Protein AF-0000000079817765 (afdb_homodimer)

Nearest PDB structures (foldseek):
  3wje-assembly1_A  TM=9.265E-01  e=1.547E-15  Arabidopsis thaliana
  2a13-assembly1_A  TM=9.257E-01  e=4.384E-15  Arabidopsis thaliana
  4ymy-assembly1_A-2  TM=9.257E-01  e=8.776E-15  Arabidopsis thaliana
  3wjf-assembly1_B  TM=9.298E-01  e=1.591E-14  Arabidopsis thaliana
  2fr2-assembly1_A  TM=8.963E-01  e=5.902E-15  Mycobacterium tuberculosis H37Rv

Solvent-accessible surface area (backbone atoms only — not comparable to full-atom values): 15355 Å² total; per-residue (Å²): 125,77,34,74,70,38,58,88,52,49,87,61,56,44,37,30,38,36,45,33,42,35,41,46,99,90,52,77,66,46,53,28,33,37,41,38,35,31,39,81,37,87,51,64,38,31,43,35,42,38,41,32,21,33,56,89,77,58,46,79,70,52,53,38,37,32,24,40,25,66,46,93,81,23,42,28,39,26,35,17,30,66,76,29,41,26,32,16,17,44,24,40,63,57,86,57,30,38,41,32,38,50,72,38,62,48,46,17,81,86,29,50,80,57,41,64,68,43,43,35,39,37,40,36,52,59,90,60,34,39,37,38,41,33,28,38,10,36,74,88,42,67,75,36,76,31,36,39,35,50,26,29,62,49,82,130,125,75,35,74,71,39,57,86,52,50,88,61,55,43,36,30,39,36,46,32,40,35,39,47,98,90,51,76,66,46,51,28,33,38,40,38,36,32,39,82,36,87,51,62,37,31,41,35,42,37,40,32,21,32,58,89,77,58,47,79,70,51,55,38,38,32,24,38,27,66,46,94,81,23,41,28,38,29,35,18,29,67,74,31,40,27,32,17,17,44,24,40,63,58,86,58,29,38,41,32,39,51,72,40,62,50,45,17,81,85,28,50,81,59,41,63,69,44,43,34,40,37,38,37,52,58,92,59,33,40,37,38,39,33,28,40,11,35,73,90,42,68,74,36,76,31,37,39,36,50,26,30,63,49,81,130

Radius of gyration: 19.18 Å; Cα contacts (8 Å, |Δi|>4): 881; chains: 2; bounding box: 42×49×46 Å

InterPro domains:
  IPR012674 Calycin [G3DSA:2.40.128.20] (2-156)
  IPR012674 Calycin [SSF50814] (3-154)
  IPR014878 THAP4-like, heme-binding domain [PF08768] (6-153)
  IPR014878 THAP4-like, heme-binding domain [cd07828] (6-154)
  IPR045165 Nitrobindin family [PTHR15854] (3-154)

Foldseek 3Di:
DADPLCVQVVLQAAKKKWKKWFDDPVDDIFIKIKIKHWHGDPDQKTKIKMWIAGPPPRHTDWIKIWIWHRDDQAIWTWMDTPLFKIFTWDWHDDRQKIKTWTPDIDGDPVSCQFAWDIKIKIWGDDPFKIKIWIWTDTDPRDTDTTMIIIIGGDDD/DADPLCVQVVLQAAKKKWKKWFDDPVDDIFIKIKIKHWHGDPDQKTKIKMWIAGPPPRHTDWIKIWIWHDDDQAIWIWMDTPLFKIFTWDWHDDRQKIKTWTPDIDGDPVSCQFAWGIKIKIWGDDPFKIKIWIWTDTPPRDTDTTMIIIIGGDDD

Secondary structure (DSSP, 8-state):
---GGGGGGGGG-EEEEEEEEEEETTEEEEEEEEEEEEEE-SSS-EEEEEEEEETTT--EEEEEEEEEE--TTS-EEEEEETTTEEEEEEEEEETTEEEEEEEEEEE-GGGGGG-EEEEEEEEEEETTEEEEEEEEEETTPPSEEEEEEEEEEE--/---GGGGGGGGG-EEEEEEEEEEETTEEEEEEEEEEEEEE-SSS-EEEEEEEEETTT--EEEEEEEEEE--TTS-EEEEEETTTEEEEEEEEEETTEEEEEEEEEEE-GGGGGG-EEEEEEEEEEETTEEEEEEEEEETTPPSEEEEEEEEEEE--

Sequence (312 aa):
MTHPDIAPLEFLVGTWRGRGRGDYPTIDGFDYVEEISFSTMPKPFLAYQQRTTRADDGQPLHAETGYVRPVQDGPELVICQPTGIVEAHRGRLEEQQIIWDSHRVAMTPTAESHRVTKVRRELRVEGDELRYELHMGAVGQPLQLHLRATLHRVEAMTHPDIAPLEFLVGTWRGRGRGDYPTIDGFDYVEEISFSTMPKPFLAYQQRTTRADDGQPLHAETGYVRPVQDGPELVICQPTGIVEAHRGRLEEQQIIWDSHRVAMTPTAESHRVTKVRRELRVEGDELRYELHMGAVGQPLQLHLRATLHRVEA

Structure (mmCIF, N/CA/C/O backbone):
data_AF-0000000079817765-model_v1
#
loop_
_entity.id
_entity.type
_entity.pdbx_description
1 polymer DUF1794
#
loop_
_atom_site.group_PDB
_atom_site.id
_atom_site.type_symbol
_atom_site.label_atom_id
_atom_site.label_alt_id
_atom_site.label_comp_id
_atom_site.label_asym_id
_atom_site.label_entity_id
_atom_site.label_seq_id
_atom_site.pdbx_PDB_ins_code
_atom_site.Cartn_x
_atom_site.Cartn_y
_atom_site.Cartn_z
_atom_site.occupancy
_atom_site.B_iso_or_equiv
_atom_site.auth_seq_id
_atom_site.auth_comp_id
_atom_site.auth_asym_id
_atom_site.auth_atom_id
_atom_site.pdbx_PDB_model_num
ATOM 1 N N . MET A 1 1 ? -18.016 9.094 -11.703 1 60.78 1 MET A N 1
ATOM 2 C CA . MET A 1 1 ? -18.781 9.648 -10.586 1 60.78 1 MET A CA 1
ATOM 3 C C . MET A 1 1 ? -18.188 9.211 -9.25 1 60.78 1 MET A C 1
ATOM 5 O O . MET A 1 1 ? -17.75 8.07 -9.102 1 60.78 1 MET A O 1
ATOM 9 N N . THR A 1 2 ? -17.891 10.18 -8.367 1 79.38 2 THR A N 1
ATOM 10 C CA . THR A 1 2 ? -17.328 9.922 -7.047 1 79.38 2 THR A CA 1
ATOM 11 C C . THR A 1 2 ? -18.359 9.219 -6.156 1 79.38 2 THR A C 1
ATOM 13 O O . THR A 1 2 ? -19.531 9.594 -6.141 1 79.38 2 THR A O 1
ATOM 16 N N . HIS A 1 3 ? -17.969 8.102 -5.527 1 88.12 3 HIS A N 1
ATOM 17 C CA . HIS A 1 3 ? -18.828 7.402 -4.578 1 88.12 3 HIS A CA 1
ATOM 18 C C . HIS A 1 3 ? -19.312 8.344 -3.48 1 88.12 3 HIS A C 1
ATOM 20 O O . HIS A 1 3 ? -18.531 9.141 -2.947 1 88.12 3 HIS A O 1
ATOM 26 N N . PRO A 1 4 ? -20.531 8.289 -3.152 1 90.25 4 PRO A N 1
ATOM 27 C CA . PRO A 1 4 ? -21.109 9.234 -2.189 1 90.25 4 PRO A CA 1
ATOM 28 C C . PRO A 1 4 ? -20.406 9.188 -0.834 1 90.25 4 PRO A C 1
ATOM 30 O O . PRO A 1 4 ? -20.312 10.211 -0.148 1 90.25 4 PRO A O 1
ATOM 33 N N . ASP A 1 5 ? -19.906 8.055 -0.433 1 92.44 5 ASP A N 1
ATOM 34 C CA . ASP A 1 5 ? -19.297 7.891 0.882 1 92.44 5 ASP A CA 1
ATOM 35 C C . ASP A 1 5 ? -17.984 8.656 0.971 1 92.44 5 ASP A C 1
ATOM 37 O O . ASP A 1 5 ? -17.422 8.828 2.061 1 92.44 5 ASP A O 1
ATOM 41 N N . ILE A 1 6 ? -17.531 9.164 -0.166 1 94.5 6 ILE A N 1
ATOM 42 C CA . ILE A 1 6 ? -16.266 9.891 -0.206 1 94.5 6 ILE A CA 1
ATOM 43 C C . ILE A 1 6 ? -16.5 11.367 0.085 1 94.5 6 ILE A C 1
ATOM 45 O O . ILE A 1 6 ? -15.555 12.125 0.298 1 94.5 6 ILE A O 1
ATOM 49 N N . ALA A 1 7 ? -17.703 11.789 0.167 1 93.25 7 ALA A N 1
ATOM 50 C CA . ALA A 1 7 ? -18.078 13.195 0.268 1 93.25 7 ALA A CA 1
ATOM 51 C C . ALA A 1 7 ? -17.328 13.875 1.413 1 93.25 7 ALA A C 1
ATOM 53 O O . ALA A 1 7 ? -16.766 14.961 1.238 1 93.25 7 ALA A O 1
ATOM 54 N N . PRO A 1 8 ? -17.25 13.234 2.596 1 93.06 8 PRO A N 1
ATOM 55 C CA . PRO A 1 8 ? -16.547 13.898 3.701 1 93.06 8 PRO A CA 1
ATOM 56 C C . PRO A 1 8 ? -15.062 14.086 3.434 1 93.06 8 PRO A C 1
ATOM 58 O O . PRO A 1 8 ? -14.398 14.852 4.141 1 93.06 8 PRO A O 1
ATOM 61 N N . LEU A 1 9 ? -14.508 13.422 2.471 1 95.75 9 LEU A N 1
ATOM 62 C CA . LEU A 1 9 ? -13.07 13.438 2.203 1 95.75 9 LEU A CA 1
ATOM 63 C C . LEU A 1 9 ? -12.773 14.172 0.903 1 95.75 9 LEU A C 1
ATOM 65 O O . LEU A 1 9 ? -11.625 14.203 0.451 1 95.75 9 LEU A O 1
ATOM 69 N N . GLU A 1 10 ? -13.781 14.727 0.345 1 94.06 10 GLU A N 1
ATOM 70 C CA . GLU A 1 10 ? -13.648 15.352 -0.965 1 94.06 10 GLU A CA 1
ATOM 71 C C . GLU A 1 10 ? -12.609 16.469 -0.942 1 94.06 10 GLU A C 1
ATOM 73 O O . GLU A 1 10 ? -11.922 16.703 -1.94 1 94.06 10 GLU A O 1
ATOM 78 N N . PHE A 1 11 ? -12.43 17.109 0.144 1 95.06 11 PHE A N 1
ATOM 79 C CA . PHE A 1 11 ? -11.5 18.234 0.276 1 95.06 11 PHE A CA 1
ATOM 80 C C . PHE A 1 11 ? -10.062 17.766 0.059 1 95.06 11 PHE A C 1
ATOM 82 O O . PHE A 1 11 ? -9.18 18.578 -0.222 1 95.06 11 PHE A O 1
ATOM 89 N N . LEU A 1 12 ? -9.781 16.453 0.147 1 96.38 12 LEU A N 1
ATOM 90 C CA . LEU A 1 12 ? -8.445 15.875 -0.026 1 96.38 12 LEU A CA 1
ATOM 91 C C . LEU A 1 12 ? -8.141 15.648 -1.502 1 96.38 12 LEU A C 1
ATOM 93 O O . LEU A 1 12 ? -6.977 15.602 -1.898 1 96.38 12 LEU A O 1
ATOM 97 N N . VAL A 1 13 ? -9.156 15.422 -2.27 1 96.88 13 VAL A N 1
ATOM 98 C CA . VAL A 1 13 ? -9.023 14.883 -3.617 1 96.88 13 VAL A CA 1
ATOM 99 C C . VAL A 1 13 ? -8.242 15.859 -4.492 1 96.88 13 VAL A C 1
ATOM 101 O O . VAL A 1 13 ? -8.547 17.062 -4.52 1 96.88 13 VAL A O 1
ATOM 104 N N . GLY A 1 14 ? -7.25 15.352 -5.188 1 97.31 14 GLY A N 1
ATOM 105 C CA . GLY A 1 14 ? -6.406 16.156 -6.066 1 97.31 14 GLY A CA 1
ATOM 106 C C . GLY A 1 14 ? -4.926 15.875 -5.879 1 97.31 14 GLY A C 1
ATOM 107 O O . GLY A 1 14 ? -4.547 14.93 -5.188 1 97.31 14 GLY A O 1
ATOM 108 N N . THR A 1 15 ? -4.148 16.562 -6.578 1 98.69 15 THR A N 1
ATOM 109 C CA . THR A 1 15 ? -2.697 16.484 -6.477 1 98.69 15 THR A CA 1
ATOM 110 C C . THR A 1 15 ? -2.133 17.734 -5.797 1 98.69 15 THR A C 1
ATOM 112 O O . THR A 1 15 ? -2.566 18.844 -6.082 1 98.69 15 THR A O 1
ATOM 115 N N . TRP A 1 16 ? -1.259 17.516 -4.887 1 98.81 16 TRP A N 1
ATOM 116 C CA . TRP A 1 16 ? -0.63 18.562 -4.086 1 98.81 16 TRP A CA 1
ATOM 117 C C . TRP A 1 16 ? 0.888 18.516 -4.223 1 98.81 16 TRP A C 1
ATOM 119 O O . TRP A 1 16 ? 1.484 17.438 -4.223 1 98.81 16 TRP A O 1
ATOM 129 N N . ARG A 1 17 ? 1.467 19.672 -4.359 1 98.81 17 ARG A N 1
ATOM 130 C CA . ARG A 1 17 ? 2.918 19.75 -4.484 1 98.81 17 ARG A CA 1
ATOM 131 C C . ARG A 1 17 ? 3.48 20.859 -3.607 1 98.81 17 ARG A C 1
ATOM 133 O O . ARG A 1 17 ? 2.848 21.906 -3.441 1 98.81 17 ARG A O 1
ATOM 140 N N . GLY A 1 18 ? 4.598 20.641 -3.102 1 98.81 18 GLY A N 1
ATOM 141 C CA . GLY A 1 18 ? 5.25 21.672 -2.312 1 98.81 18 GLY A CA 1
ATOM 142 C C . GLY A 1 18 ? 6.539 21.203 -1.664 1 98.81 18 GLY A C 1
ATOM 143 O O . GLY A 1 18 ? 7.184 20.266 -2.154 1 98.81 18 GLY A O 1
ATOM 144 N N . ARG A 1 19 ? 6.938 21.922 -0.648 1 98.75 19 ARG A N 1
ATOM 145 C CA . ARG A 1 19 ? 8.219 21.656 0.005 1 98.75 19 ARG A CA 1
ATOM 146 C C . ARG A 1 19 ? 8.016 21.266 1.465 1 98.75 19 ARG A C 1
ATOM 148 O O . ARG A 1 19 ? 7.008 21.625 2.076 1 98.75 19 ARG A O 1
ATOM 155 N N . GLY A 1 20 ? 8.953 20.516 1.93 1 98.81 20 GLY A N 1
ATOM 156 C CA . GLY A 1 20 ? 8.961 20.109 3.33 1 98.81 20 GLY A CA 1
ATOM 157 C C . GLY A 1 20 ? 10.359 19.984 3.904 1 98.81 20 GLY A C 1
ATOM 158 O O . GLY A 1 20 ? 11.344 20.25 3.215 1 98.81 20 GLY A O 1
ATOM 159 N N . ARG A 1 21 ? 10.344 19.734 5.137 1 98.5 21 ARG A N 1
ATOM 160 C CA . ARG A 1 21 ? 11.578 19.562 5.887 1 98.5 21 ARG A CA 1
ATOM 161 C C . ARG A 1 21 ? 11.484 18.344 6.812 1 98.5 21 ARG A C 1
ATOM 163 O O . ARG A 1 21 ? 10.445 18.109 7.426 1 98.5 21 ARG A O 1
ATOM 170 N N . GLY A 1 22 ? 12.578 17.656 6.859 1 97.75 22 GLY A N 1
ATOM 171 C CA . GLY A 1 22 ? 12.68 16.516 7.758 1 97.75 22 GLY A CA 1
ATOM 172 C C . GLY A 1 22 ? 13.852 16.609 8.719 1 97.75 22 GLY A C 1
ATOM 173 O O . GLY A 1 22 ? 14.875 17.203 8.398 1 97.75 22 GLY A O 1
ATOM 174 N N . ASP A 1 23 ? 13.586 16.047 9.867 1 95.88 23 ASP A N 1
ATOM 175 C CA . ASP A 1 23 ? 14.609 15.969 10.906 1 95.88 23 ASP A CA 1
ATOM 176 C C . ASP A 1 23 ? 14.312 14.828 11.875 1 95.88 23 ASP A C 1
ATOM 178 O O . ASP A 1 23 ? 13.164 14.398 12.016 1 95.88 23 ASP A O 1
ATOM 182 N N . TYR A 1 24 ? 15.32 14.297 12.438 1 93.56 24 TYR A N 1
ATOM 183 C CA . TYR A 1 24 ? 15.242 13.25 13.445 1 93.56 24 TYR A CA 1
ATOM 184 C C . TYR A 1 24 ? 16.547 13.156 14.227 1 93.56 24 TYR A C 1
ATOM 186 O O . TYR A 1 24 ? 17.625 13.445 13.688 1 93.56 24 TYR A O 1
ATOM 194 N N . PRO A 1 25 ? 16.547 12.836 15.477 1 93 25 PRO A N 1
ATOM 195 C CA . PRO A 1 25 ? 17.75 12.859 16.297 1 93 25 PRO A CA 1
ATOM 196 C C . PRO A 1 25 ? 18.906 12.07 15.664 1 93 25 PRO A C 1
ATOM 198 O O . PRO A 1 25 ? 20.078 12.43 15.844 1 93 25 PRO A O 1
ATOM 201 N N . THR A 1 26 ? 18.641 11.062 14.875 1 89.75 26 THR A N 1
ATOM 202 C CA . THR A 1 26 ? 19.656 10.133 14.406 1 89.75 26 THR A CA 1
ATOM 203 C C . THR A 1 26 ? 20.062 10.461 12.977 1 89.75 26 THR A C 1
ATOM 205 O O . THR A 1 26 ? 20.828 9.711 12.352 1 89.75 26 THR A O 1
ATOM 208 N N . ILE A 1 27 ? 19.562 11.508 12.375 1 90.19 27 ILE A N 1
ATOM 209 C CA . ILE A 1 27 ? 19.922 11.883 11.016 1 90.19 27 ILE A CA 1
ATOM 210 C C . ILE A 1 27 ? 20.109 13.398 10.93 1 90.19 27 ILE A C 1
ATOM 212 O O . ILE A 1 27 ? 19.641 14.133 11.797 1 90.19 27 ILE A O 1
ATOM 216 N N . ASP A 1 28 ? 20.703 13.844 9.805 1 93.19 28 ASP A N 1
ATOM 217 C CA . ASP A 1 28 ? 20.781 15.273 9.523 1 93.19 28 ASP A CA 1
ATOM 218 C C . ASP A 1 28 ? 19.469 15.797 8.945 1 93.19 28 ASP A C 1
ATOM 220 O O . ASP A 1 28 ? 18.812 15.102 8.164 1 93.19 28 ASP A O 1
ATOM 224 N N . GLY A 1 29 ? 19.156 17 9.328 1 95.94 29 GLY A N 1
ATOM 225 C CA . GLY A 1 29 ? 18 17.625 8.695 1 95.94 29 GLY A CA 1
ATOM 226 C C . GLY A 1 29 ? 18.125 17.719 7.188 1 95.94 29 GLY A C 1
ATOM 227 O O . GLY A 1 29 ? 19.25 17.781 6.656 1 95.94 29 GLY A O 1
ATOM 228 N N . PHE A 1 30 ? 17.031 17.766 6.523 1 97.56 30 PHE A N 1
ATOM 229 C CA . PHE A 1 30 ? 17.047 17.844 5.066 1 97.56 30 PHE A CA 1
ATOM 230 C C . PHE A 1 30 ? 15.789 18.5 4.535 1 97.56 30 PHE A C 1
ATOM 232 O O . PHE A 1 30 ? 14.734 18.469 5.184 1 97.56 30 PHE A O 1
ATOM 239 N N . ASP A 1 31 ? 15.914 19.062 3.393 1 98.56 31 ASP A N 1
ATOM 240 C CA . ASP A 1 31 ? 14.781 19.641 2.68 1 98.56 31 ASP A CA 1
ATOM 241 C C . ASP A 1 31 ? 14.352 18.75 1.514 1 98.56 31 ASP A C 1
ATOM 243 O O . ASP A 1 31 ? 15.195 18.109 0.878 1 98.56 31 ASP A O 1
ATOM 247 N N . TYR A 1 32 ? 13.086 18.766 1.306 1 98.81 32 TYR A N 1
ATOM 248 C CA . TYR A 1 32 ? 12.617 17.938 0.205 1 98.81 32 TYR A CA 1
ATOM 249 C C . TYR A 1 32 ? 11.445 18.594 -0.512 1 98.81 32 TYR A C 1
ATOM 251 O O . TYR A 1 32 ? 10.836 19.531 0.012 1 98.81 32 TYR A O 1
ATOM 259 N N . VAL A 1 33 ? 11.227 18.156 -1.74 1 98.81 33 VAL A N 1
ATOM 260 C CA . VAL A 1 33 ? 10.039 18.453 -2.535 1 98.81 33 VAL A CA 1
ATOM 261 C C . VAL A 1 33 ? 9.125 17.234 -2.57 1 98.81 33 VAL A C 1
ATOM 263 O O . VAL A 1 33 ? 9.594 16.094 -2.658 1 98.81 33 VAL A O 1
ATOM 266 N N . GLU A 1 34 ? 7.887 17.578 -2.516 1 98.81 34 GLU A N 1
ATOM 267 C CA . GLU A 1 34 ? 6.945 16.469 -2.369 1 98.81 34 GLU A CA 1
ATOM 268 C C . GLU A 1 34 ? 5.746 16.641 -3.297 1 98.81 34 GLU A C 1
ATOM 270 O O . GLU A 1 34 ? 5.297 17.766 -3.539 1 98.81 34 GLU A O 1
ATOM 275 N N . GLU A 1 35 ? 5.281 15.523 -3.82 1 98.69 35 GLU A N 1
ATOM 276 C CA . GLU A 1 35 ? 3.977 15.414 -4.469 1 98.69 35 GLU A CA 1
ATOM 277 C C . GLU A 1 35 ? 3.127 14.32 -3.83 1 98.69 35 GLU A C 1
ATOM 279 O O . GLU A 1 35 ? 3.615 13.219 -3.574 1 98.69 35 GLU A O 1
ATOM 284 N N . ILE A 1 36 ? 1.919 14.609 -3.475 1 98.62 36 ILE A N 1
ATOM 285 C CA . ILE A 1 36 ? 0.958 13.609 -3.029 1 98.62 36 ILE A CA 1
ATOM 286 C C . ILE A 1 36 ? -0.313 13.703 -3.871 1 98.62 36 ILE A C 1
ATOM 288 O O . ILE A 1 36 ? -0.678 14.789 -4.336 1 98.62 36 ILE A O 1
ATOM 292 N N . SER A 1 37 ? -0.95 12.633 -4.062 1 98.56 37 SER A N 1
ATOM 293 C CA . SER A 1 37 ? -2.219 12.609 -4.785 1 98.56 37 SER A CA 1
ATOM 294 C C . SER A 1 37 ? -3.24 11.719 -4.074 1 98.56 37 SER A C 1
ATOM 296 O O . SER A 1 37 ? -2.896 10.648 -3.568 1 98.56 37 SER A O 1
ATOM 298 N N . PHE A 1 38 ? -4.41 12.211 -3.941 1 98.19 38 PHE A N 1
ATOM 299 C CA . PHE A 1 38 ? -5.613 11.469 -3.576 1 98.19 38 PHE A CA 1
ATOM 300 C C . PHE A 1 38 ? -6.566 11.367 -4.762 1 98.19 38 PHE A C 1
ATOM 302 O O . PHE A 1 38 ? -7.027 12.383 -5.285 1 98.19 38 PHE A O 1
ATOM 309 N N . SER A 1 39 ? -6.879 10.156 -5.129 1 97.44 39 SER A N 1
ATOM 310 C CA . SER A 1 39 ? -7.723 9.977 -6.305 1 97.44 39 SER A CA 1
ATOM 311 C C . SER A 1 39 ? -8.953 9.133 -5.98 1 97.44 39 SER A C 1
ATOM 313 O O . SER A 1 39 ? -8.867 8.172 -5.211 1 97.44 39 SER A O 1
ATOM 315 N N . THR A 1 40 ? -10.039 9.461 -6.633 1 96.44 40 THR A N 1
ATOM 316 C CA . THR A 1 40 ? -11.281 8.719 -6.441 1 96.44 40 THR A CA 1
ATOM 317 C C . THR A 1 40 ? -11.242 7.395 -7.195 1 96.44 40 THR A C 1
ATOM 319 O O . THR A 1 40 ? -10.523 7.262 -8.188 1 96.44 40 THR A O 1
ATOM 322 N N . MET A 1 41 ? -11.969 6.48 -6.648 1 93.88 41 MET A N 1
ATOM 323 C CA . MET A 1 41 ? -12.141 5.148 -7.215 1 93.88 41 MET A CA 1
ATOM 324 C C . MET A 1 41 ? -13.617 4.789 -7.32 1 93.88 41 MET A C 1
ATOM 326 O O . MET A 1 41 ? -14.469 5.453 -6.727 1 93.88 41 MET A O 1
ATOM 330 N N . PRO A 1 42 ? -13.922 3.797 -8.133 1 91.31 42 PRO A N 1
ATOM 331 C CA . PRO A 1 42 ? -15.328 3.389 -8.234 1 91.31 42 PRO A CA 1
ATOM 332 C C . PRO A 1 42 ? -15.891 2.902 -6.898 1 91.31 42 PRO A C 1
ATOM 334 O O . PRO A 1 42 ? -17.109 2.932 -6.691 1 91.31 42 PRO A O 1
ATOM 337 N N . LYS A 1 43 ? -15.141 2.447 -6.062 1 95 43 LYS A N 1
ATOM 338 C CA . LYS A 1 43 ? -15.531 1.996 -4.727 1 95 43 LYS A CA 1
ATOM 339 C C . LYS A 1 43 ? -15.242 3.068 -3.68 1 95 43 LYS A C 1
ATOM 341 O O . LYS A 1 43 ? -14.523 4.031 -3.951 1 95 43 LYS A O 1
ATOM 346 N N . PRO A 1 44 ? -15.836 2.92 -2.529 1 95.56 44 PRO A N 1
ATOM 347 C CA . PRO A 1 44 ? -15.805 4.023 -1.565 1 95.56 44 PRO A CA 1
ATOM 348 C C . PRO A 1 44 ? -14.477 4.113 -0.812 1 95.56 44 PRO A C 1
ATOM 350 O O . PRO A 1 44 ? -14.453 3.973 0.413 1 95.56 44 PRO A O 1
ATOM 353 N N . PHE A 1 45 ? -13.43 4.434 -1.503 1 97.81 45 PHE A N 1
ATOM 354 C CA . PHE A 1 45 ? -12.133 4.742 -0.927 1 97.81 45 PHE A CA 1
ATOM 355 C C . PHE A 1 45 ? -11.336 5.664 -1.845 1 97.81 45 PHE A C 1
ATOM 357 O O . PHE A 1 45 ? -11.672 5.82 -3.02 1 97.81 45 PHE A O 1
ATOM 364 N N . LEU A 1 46 ? -10.367 6.32 -1.286 1 98.19 46 LEU A N 1
ATOM 365 C CA . LEU A 1 46 ? -9.414 7.094 -2.072 1 98.19 46 LEU A CA 1
ATOM 366 C C . LEU A 1 46 ? -8.102 6.332 -2.236 1 98.19 46 LEU A C 1
ATOM 368 O O . LEU A 1 46 ? -7.621 5.711 -1.289 1 98.19 46 LEU A O 1
ATOM 372 N N . ALA A 1 47 ? -7.574 6.363 -3.404 1 98.5 47 ALA A N 1
ATOM 373 C CA . ALA A 1 47 ? -6.191 5.934 -3.605 1 98.5 47 ALA A CA 1
ATOM 374 C C . ALA A 1 47 ? -5.215 7.043 -3.227 1 98.5 47 ALA A C 1
ATOM 376 O O . ALA A 1 47 ? -5.473 8.219 -3.482 1 98.5 47 ALA A O 1
ATOM 377 N N . TYR A 1 48 ? -4.176 6.715 -2.605 1 98.81 48 TYR A N 1
ATOM 378 C CA . TYR A 1 48 ? -3.166 7.641 -2.109 1 98.81 48 TYR A CA 1
ATOM 379 C C . TYR A 1 48 ? -1.793 7.305 -2.684 1 98.81 48 TYR A C 1
ATOM 381 O O . TYR A 1 48 ? -1.387 6.141 -2.701 1 98.81 48 TYR A O 1
ATOM 389 N N . GLN A 1 49 ? -1.059 8.266 -3.193 1 98.75 49 GLN A N 1
ATOM 390 C CA . GLN A 1 49 ? 0.321 8.148 -3.652 1 98.75 49 GLN A CA 1
ATOM 391 C C . GLN A 1 49 ? 1.164 9.328 -3.17 1 98.75 49 GLN A C 1
ATOM 393 O O . GLN A 1 49 ? 0.695 10.469 -3.15 1 98.75 49 GLN A O 1
ATOM 398 N N . GLN A 1 50 ? 2.361 9.062 -2.801 1 98.69 50 GLN A N 1
ATOM 399 C CA . GLN A 1 50 ? 3.279 10.086 -2.312 1 98.69 50 GLN A CA 1
ATOM 400 C C . GLN A 1 50 ? 4.703 9.828 -2.803 1 98.69 50 GLN A C 1
ATOM 402 O O . GLN A 1 50 ? 5.16 8.68 -2.82 1 98.69 50 GLN A O 1
ATOM 407 N N . ARG A 1 51 ? 5.391 10.875 -3.203 1 98.44 51 ARG A N 1
ATOM 408 C CA . ARG A 1 51 ? 6.812 10.805 -3.529 1 98.44 51 ARG A CA 1
ATOM 409 C C . ARG A 1 51 ? 7.539 12.07 -3.09 1 98.44 51 ARG A C 1
ATOM 411 O O . ARG A 1 51 ? 6.969 13.164 -3.127 1 98.44 51 ARG A O 1
ATOM 418 N N . THR A 1 52 ? 8.773 11.898 -2.74 1 98.56 52 THR A N 1
ATOM 419 C CA . THR A 1 52 ? 9.617 13.031 -2.41 1 98.56 52 THR A CA 1
ATOM 420 C C . THR A 1 52 ? 10.953 12.953 -3.15 1 98.56 52 THR A C 1
ATOM 422 O O . THR A 1 52 ? 11.414 11.859 -3.492 1 98.56 52 THR A O 1
ATOM 425 N N . THR A 1 53 ? 11.492 14.031 -3.426 1 98.38 53 THR A N 1
ATOM 426 C CA . THR A 1 53 ? 12.852 14.195 -3.914 1 98.38 53 THR A CA 1
ATOM 427 C C . THR A 1 53 ? 13.617 15.203 -3.055 1 98.38 53 THR A C 1
ATOM 429 O O . THR A 1 53 ? 13.008 16.047 -2.398 1 98.38 53 THR A O 1
ATOM 432 N N . ARG A 1 54 ? 14.867 14.992 -3.059 1 97.94 54 ARG A N 1
ATOM 433 C CA . ARG A 1 54 ? 15.695 15.953 -2.34 1 97.94 54 ARG A CA 1
ATOM 434 C C . ARG A 1 54 ? 15.602 17.344 -2.969 1 97.94 54 ARG A C 1
ATOM 436 O O . ARG A 1 54 ? 15.625 17.469 -4.195 1 97.94 54 ARG A O 1
ATOM 443 N N . ALA A 1 55 ? 15.586 18.344 -2.166 1 97.88 55 ALA A N 1
ATOM 444 C CA . ALA A 1 55 ? 15.328 19.703 -2.658 1 97.88 55 ALA A CA 1
ATOM 445 C C . ALA A 1 55 ? 16.516 20.219 -3.463 1 97.88 55 ALA A C 1
ATOM 447 O O . ALA A 1 55 ? 16.328 20.969 -4.426 1 97.88 55 ALA A O 1
ATOM 448 N N . ASP A 1 56 ? 17.703 19.844 -3.119 1 96.12 56 ASP A N 1
ATOM 449 C CA . ASP A 1 56 ? 18.891 20.484 -3.684 1 96.12 56 ASP A CA 1
ATOM 450 C C . ASP A 1 56 ? 19.25 19.875 -5.039 1 96.12 56 ASP A C 1
ATOM 452 O O . ASP A 1 56 ? 19.625 20.594 -5.969 1 96.12 56 ASP A O 1
ATOM 456 N N . ASP A 1 57 ? 19.016 18.516 -5.195 1 96.62 57 ASP A N 1
ATOM 457 C CA . ASP A 1 57 ? 19.531 17.906 -6.426 1 96.62 57 ASP A CA 1
ATOM 458 C C . ASP A 1 57 ? 18.453 17.062 -7.102 1 96.62 57 ASP A C 1
ATOM 460 O O . ASP A 1 57 ? 18.719 16.438 -8.141 1 96.62 57 ASP A O 1
ATOM 464 N N . GLY A 1 58 ? 17.359 16.938 -6.512 1 96.56 58 GLY A N 1
ATOM 465 C CA . GLY A 1 58 ? 16.25 16.266 -7.156 1 96.56 58 GLY A CA 1
ATOM 466 C C . GLY A 1 58 ? 16.297 14.758 -7.043 1 96.56 58 GLY A C 1
ATOM 467 O O . GLY A 1 58 ? 15.484 14.055 -7.629 1 96.56 58 GLY A O 1
ATOM 468 N N . GLN A 1 59 ? 17.25 14.242 -6.281 1 95.88 59 GLN A N 1
ATOM 469 C CA . GLN A 1 59 ? 17.359 12.789 -6.117 1 95.88 59 GLN A CA 1
ATOM 470 C C . GLN A 1 59 ? 16.156 12.227 -5.383 1 95.88 59 GLN A C 1
ATOM 472 O O . GLN A 1 59 ? 15.672 12.828 -4.422 1 95.88 59 GLN A O 1
ATOM 477 N N . PRO A 1 60 ? 15.68 11.125 -5.902 1 96.44 60 PRO A N 1
ATOM 478 C CA . PRO A 1 60 ? 14.547 10.508 -5.195 1 96.44 60 PRO A CA 1
ATOM 479 C C . PRO A 1 60 ? 14.867 10.18 -3.74 1 96.44 60 PRO A C 1
ATOM 481 O O . PRO A 1 60 ? 15.961 9.68 -3.441 1 96.44 60 PRO A O 1
ATOM 484 N N . LEU A 1 61 ? 13.906 10.453 -2.848 1 96.81 61 LEU A N 1
ATOM 485 C CA . LEU A 1 61 ? 14.078 10.18 -1.426 1 96.81 61 LEU A CA 1
ATOM 486 C C . LEU A 1 61 ? 13.133 9.078 -0.964 1 96.81 61 LEU A C 1
ATOM 488 O O . LEU A 1 61 ? 13.57 7.957 -0.673 1 96.81 61 LEU A O 1
ATOM 492 N N . HIS A 1 62 ? 11.898 9.328 -0.848 1 97.44 62 HIS A N 1
ATOM 493 C CA . HIS A 1 62 ? 10.891 8.445 -0.277 1 97.44 62 HIS A CA 1
ATOM 494 C C . HIS A 1 62 ? 9.695 8.289 -1.215 1 97.44 62 HIS A C 1
ATOM 496 O O . HIS A 1 62 ? 9.422 9.18 -2.025 1 97.44 62 HIS A O 1
ATOM 502 N N . ALA A 1 63 ? 9.039 7.23 -1.2 1 98.31 63 ALA A N 1
ATOM 503 C CA . ALA A 1 63 ? 7.746 6.984 -1.833 1 98.31 63 ALA A CA 1
ATOM 504 C C . ALA A 1 63 ? 6.863 6.102 -0.953 1 98.31 63 ALA A C 1
ATOM 506 O O . ALA A 1 63 ? 7.367 5.277 -0.186 1 98.31 63 ALA A O 1
ATOM 507 N N . GLU A 1 64 ? 5.586 6.25 -1.079 1 98.75 64 GLU A N 1
ATOM 508 C 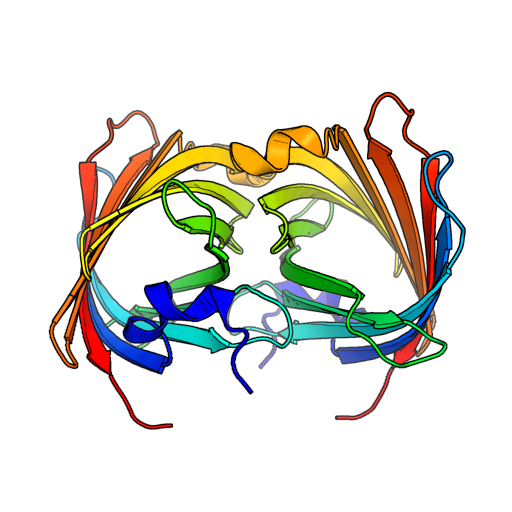CA . GLU A 1 64 ? 4.625 5.352 -0.442 1 98.75 64 GLU A CA 1
ATOM 509 C C . GLU A 1 64 ? 3.277 5.391 -1.158 1 98.75 64 GLU A C 1
ATOM 511 O O . GLU A 1 64 ? 3.016 6.293 -1.955 1 98.75 64 GLU A O 1
ATOM 516 N N . THR A 1 65 ? 2.482 4.383 -0.958 1 98.88 65 THR A N 1
ATOM 517 C CA . THR A 1 65 ? 1.158 4.293 -1.562 1 98.88 65 THR A CA 1
ATOM 518 C C . THR A 1 65 ? 0.167 3.648 -0.596 1 98.88 65 THR A C 1
ATOM 520 O O . THR A 1 65 ? 0.568 3 0.373 1 98.88 65 THR A O 1
ATOM 523 N N . GLY A 1 66 ? -1.073 3.867 -0.836 1 98.88 66 GLY A N 1
ATOM 524 C CA . GLY A 1 66 ? -2.088 3.26 0.009 1 98.88 66 GLY A CA 1
ATOM 525 C C . GLY A 1 66 ? -3.494 3.73 -0.314 1 98.88 66 GLY A C 1
ATOM 526 O O . GLY A 1 66 ? -3.803 4.035 -1.468 1 98.88 66 GLY A O 1
ATOM 527 N N . TYR A 1 67 ? -4.359 3.648 0.716 1 98.94 67 TYR A N 1
ATOM 528 C CA . TYR A 1 67 ? -5.77 3.992 0.561 1 98.94 67 TYR A CA 1
ATOM 529 C C . TYR A 1 67 ? -6.297 4.707 1.799 1 98.94 67 TYR A C 1
ATOM 531 O O . TYR A 1 67 ? -5.891 4.398 2.922 1 98.94 67 TYR A O 1
ATOM 539 N N . VAL A 1 68 ? -7.191 5.625 1.57 1 98.75 68 VAL A N 1
ATOM 540 C CA . VAL A 1 68 ? -8.008 6.207 2.627 1 98.75 68 VAL A CA 1
ATOM 541 C C . VAL A 1 68 ? -9.422 5.625 2.564 1 98.75 68 VAL A C 1
ATOM 543 O O . VAL A 1 68 ? -10.086 5.703 1.527 1 98.75 68 VAL A O 1
ATOM 546 N N . ARG A 1 69 ? -9.867 5.055 3.619 1 97.69 69 ARG A N 1
ATOM 547 C CA . ARG A 1 69 ? -11.195 4.449 3.631 1 97.69 69 ARG A CA 1
ATOM 548 C C . ARG A 1 69 ? -12.102 5.133 4.648 1 97.69 69 ARG A C 1
ATOM 550 O O . ARG A 1 69 ? -11.781 5.184 5.836 1 97.69 69 ARG A O 1
ATOM 557 N N . PRO A 1 70 ? -13.211 5.695 4.105 1 96.19 70 PRO A N 1
ATOM 558 C CA . PRO A 1 70 ? -14.156 6.359 5.004 1 96.19 70 PRO A CA 1
ATOM 559 C C . PRO A 1 70 ? -14.891 5.383 5.914 1 96.19 70 PRO A C 1
ATOM 561 O O . PRO A 1 70 ? -15.477 4.406 5.434 1 96.19 70 PRO A O 1
ATOM 564 N N . VAL A 1 71 ? -14.758 5.598 7.254 1 94.19 71 VAL A N 1
ATOM 565 C CA . VAL A 1 71 ? -15.539 4.824 8.219 1 94.19 71 VAL A CA 1
ATOM 566 C C . VAL A 1 71 ? -16.25 5.766 9.188 1 94.19 71 VAL A C 1
ATOM 568 O O . VAL A 1 71 ? -16 6.977 9.172 1 94.19 71 VAL A O 1
ATOM 571 N N . GLN A 1 72 ? -17.203 5.328 9.859 1 84.38 72 GLN A N 1
ATOM 572 C CA . GLN A 1 72 ? -18.109 6.141 10.68 1 84.38 72 GLN A CA 1
ATOM 573 C C . GLN A 1 72 ? -17.312 7 11.664 1 84.38 72 GLN A C 1
ATOM 575 O O . GLN A 1 72 ? -17.578 8.195 11.805 1 84.38 72 GLN A O 1
ATOM 580 N N . ASP A 1 73 ? -16.375 6.629 12.43 1 80.56 73 ASP A N 1
ATOM 581 C CA . ASP A 1 73 ? -15.695 7.344 13.5 1 80.56 73 ASP A CA 1
ATOM 582 C C . ASP A 1 73 ? -14.492 8.117 12.969 1 80.56 73 ASP A C 1
ATOM 584 O O . A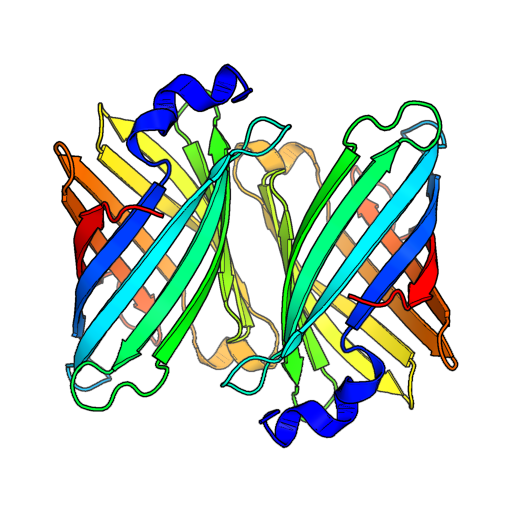SP A 1 73 ? -13.758 8.734 13.742 1 80.56 73 ASP A O 1
ATOM 588 N N . GLY A 1 74 ? -14.281 8.25 11.664 1 91.31 74 GLY A N 1
ATOM 589 C CA . GLY A 1 74 ? -13.133 8.875 11.031 1 91.31 74 GLY A CA 1
ATOM 590 C C . GLY A 1 74 ? -12.453 7.98 10.008 1 91.31 74 GLY A C 1
ATOM 591 O O . GLY A 1 74 ? -12.492 6.754 10.125 1 91.31 74 GLY A O 1
ATOM 592 N N . PRO A 1 75 ? -11.859 8.672 9.016 1 97.81 75 PRO A N 1
ATOM 593 C CA . PRO A 1 75 ? -11.297 7.848 7.945 1 97.81 75 PRO A CA 1
ATOM 594 C C . PRO A 1 75 ? -10.062 7.066 8.391 1 97.81 75 PRO A C 1
ATOM 596 O O . PRO A 1 75 ? -9.234 7.582 9.148 1 97.81 75 PRO A O 1
ATOM 599 N N . GLU A 1 76 ? -9.938 5.809 8.039 1 98.75 76 GLU A N 1
ATOM 600 C CA . GLU A 1 76 ? -8.742 4.996 8.266 1 98.75 76 GLU A CA 1
ATOM 601 C C . GLU A 1 76 ? -7.793 5.07 7.078 1 98.75 76 GLU A C 1
ATOM 603 O O . GLU A 1 76 ? -8.188 5.469 5.98 1 98.75 76 GLU A O 1
ATOM 608 N N . LEU A 1 77 ? -6.586 4.812 7.336 1 98.88 77 LEU A N 1
ATOM 609 C CA . LEU A 1 77 ? -5.52 4.914 6.348 1 98.88 77 LEU A CA 1
ATOM 610 C C . LEU A 1 77 ? -4.633 3.674 6.375 1 98.88 77 LEU A C 1
ATOM 612 O O . LEU A 1 77 ? -4.238 3.211 7.445 1 98.88 77 LEU A O 1
ATOM 616 N N . VAL A 1 78 ? -4.395 3.057 5.238 1 98.94 78 VAL A N 1
ATOM 617 C CA . VAL A 1 78 ? -3.393 2.004 5.102 1 98.94 78 VAL A CA 1
ATOM 618 C C . VAL A 1 78 ? -2.289 2.455 4.148 1 98.94 78 VAL A C 1
ATOM 620 O O . VAL A 1 78 ? -2.568 3.051 3.105 1 98.94 78 VAL A O 1
ATOM 623 N N . ILE A 1 79 ? -1.058 2.184 4.535 1 98.88 79 ILE A N 1
ATOM 624 C CA . ILE A 1 79 ? 0.105 2.629 3.775 1 98.88 79 ILE A CA 1
ATOM 625 C C . ILE A 1 79 ? 1.077 1.466 3.592 1 98.88 79 ILE A C 1
ATOM 627 O O . ILE A 1 79 ? 1.289 0.674 4.512 1 98.88 79 ILE A O 1
ATOM 631 N N . CYS A 1 80 ? 1.743 1.465 2.395 1 98.62 80 CYS A N 1
ATOM 632 C CA . CYS A 1 80 ? 2.91 0.628 2.137 1 98.62 80 CYS A CA 1
ATOM 633 C C . CYS A 1 80 ? 4.098 1.473 1.694 1 98.62 80 CYS A C 1
ATOM 635 O O . CYS A 1 80 ? 3.945 2.395 0.892 1 98.62 80 CYS A O 1
ATOM 637 N N . GLN A 1 81 ? 5.211 1.12 2.191 1 98.75 81 GLN A N 1
ATOM 638 C CA . GLN A 1 81 ? 6.465 1.751 1.8 1 98.75 81 GLN A CA 1
ATOM 639 C C . GLN A 1 81 ? 7.422 0.735 1.181 1 98.75 81 GLN A C 1
ATOM 641 O O . GLN A 1 81 ? 7.539 -0.391 1.668 1 98.75 81 GLN A O 1
ATOM 646 N N . PRO A 1 82 ? 8.133 1.142 0.118 1 98.25 82 PRO A N 1
ATOM 647 C CA . PRO A 1 82 ? 9.039 0.194 -0.532 1 98.25 82 PRO A CA 1
ATOM 648 C C . PRO A 1 82 ? 10.211 -0.216 0.365 1 98.25 82 PRO A C 1
ATOM 650 O O . PRO A 1 82 ? 10.922 -1.173 0.056 1 98.25 82 PRO A O 1
ATOM 653 N N . THR A 1 83 ? 10.391 0.435 1.481 1 97.62 83 THR A N 1
ATOM 654 C CA . THR A 1 83 ? 11.438 0.07 2.434 1 97.62 83 THR A CA 1
ATOM 655 C C . THR A 1 83 ? 11.047 -1.18 3.215 1 97.62 83 THR A C 1
ATOM 657 O O . THR A 1 83 ? 11.836 -1.709 3.994 1 97.62 83 THR A O 1
ATOM 660 N N . GLY A 1 84 ? 9.852 -1.65 3.055 1 98.56 84 GLY A N 1
ATOM 661 C CA . GLY A 1 84 ? 9.406 -2.873 3.707 1 98.56 84 GLY A CA 1
ATOM 662 C C . GLY A 1 84 ? 8.484 -2.623 4.883 1 98.56 84 GLY A C 1
ATOM 663 O O . GLY A 1 84 ? 8.281 -3.506 5.719 1 98.56 84 GLY A O 1
ATOM 664 N N . ILE A 1 85 ? 7.902 -1.437 5.004 1 98.81 85 ILE A N 1
ATOM 665 C CA . ILE A 1 85 ? 7.043 -1.062 6.121 1 98.81 85 ILE A CA 1
ATOM 666 C C . ILE A 1 85 ? 5.594 -0.979 5.648 1 98.81 85 ILE A C 1
ATOM 668 O O . ILE A 1 85 ? 5.316 -0.45 4.566 1 98.81 85 ILE A O 1
ATOM 672 N N . VAL A 1 86 ? 4.699 -1.511 6.426 1 98.88 86 VAL A N 1
ATOM 673 C CA . VAL A 1 86 ? 3.264 -1.361 6.207 1 98.88 86 VAL A CA 1
ATOM 674 C C . VAL A 1 86 ? 2.609 -0.775 7.457 1 98.88 86 VAL A C 1
ATOM 676 O O . VAL A 1 86 ? 3.014 -1.087 8.578 1 98.88 86 VAL A O 1
ATOM 679 N N . GLU A 1 87 ? 1.612 0.064 7.238 1 98.94 87 GLU A N 1
ATOM 680 C CA . GLU A 1 87 ? 0.975 0.795 8.328 1 98.94 87 GLU A CA 1
ATOM 681 C C . GLU A 1 87 ? -0.545 0.736 8.219 1 98.94 87 GLU A C 1
ATOM 683 O O . GLU A 1 87 ? -1.101 0.881 7.125 1 98.94 87 GLU A O 1
ATOM 688 N N . ALA A 1 88 ? -1.21 0.534 9.32 1 98.94 88 ALA A N 1
ATOM 689 C CA . ALA A 1 88 ? -2.654 0.685 9.469 1 98.94 88 ALA A CA 1
ATOM 690 C C . ALA A 1 88 ? -2.992 1.754 10.5 1 98.94 88 ALA A C 1
ATOM 692 O O . ALA A 1 88 ? -2.578 1.66 11.664 1 98.94 88 ALA A O 1
ATOM 693 N N . HIS A 1 89 ? -3.771 2.754 10.109 1 98.88 89 HIS A N 1
ATOM 694 C CA . HIS A 1 89 ? -4.004 3.91 10.969 1 98.88 89 HIS A CA 1
ATOM 695 C C . HIS A 1 89 ? -5.484 4.051 11.312 1 98.88 89 HIS A C 1
ATOM 697 O O . HIS A 1 89 ? -6.348 3.814 10.469 1 98.88 89 HIS A O 1
ATOM 703 N N . ARG A 1 90 ? -5.746 4.488 12.516 1 98.31 90 ARG A N 1
ATOM 704 C CA . ARG A 1 90 ? -7.031 5.055 12.914 1 98.31 90 ARG A CA 1
ATOM 705 C C . ARG A 1 90 ? -7.062 6.559 12.672 1 98.31 90 ARG A C 1
ATOM 707 O O . ARG A 1 90 ? -6.09 7.262 12.953 1 98.31 90 ARG A O 1
ATOM 714 N N . GLY A 1 91 ? -8.227 6.992 12.133 1 97.81 91 GLY A N 1
ATOM 715 C CA . GLY A 1 91 ? -8.305 8.414 11.836 1 97.81 91 GLY A CA 1
ATOM 716 C C . GLY A 1 91 ? -9.375 9.133 12.641 1 97.81 91 GLY A C 1
ATOM 717 O O . GLY A 1 91 ? -10.391 8.539 13 1 97.81 91 GLY A O 1
ATOM 718 N N . ARG A 1 92 ? -9.133 10.375 12.898 1 96.81 92 ARG A N 1
ATOM 719 C CA . ARG A 1 92 ? -10.109 11.336 13.422 1 96.81 92 ARG A CA 1
ATOM 720 C C . ARG A 1 92 ? -10.227 12.547 12.5 1 96.81 92 ARG A C 1
ATOM 722 O O . ARG A 1 92 ? -9.227 13.141 12.109 1 96.81 92 ARG A O 1
ATOM 729 N N . LEU A 1 93 ? -11.445 12.789 12.133 1 95.69 93 LEU A N 1
ATOM 730 C CA . LEU A 1 93 ? -11.719 13.906 11.227 1 95.69 93 LEU A CA 1
ATOM 731 C C . LEU A 1 93 ? -12.477 15.016 11.938 1 95.69 93 LEU A C 1
ATOM 733 O O . LEU A 1 93 ? -13.516 14.766 12.555 1 95.69 93 LEU A O 1
ATOM 737 N N . GLU A 1 94 ? -11.945 16.172 11.969 1 92.44 94 GLU A N 1
ATOM 738 C CA . GLU A 1 94 ? -12.625 17.391 12.391 1 92.44 94 GLU A CA 1
ATOM 739 C C . GLU A 1 94 ? -12.523 18.484 11.32 1 92.44 94 GLU A C 1
ATOM 741 O O . GLU A 1 94 ? -11.461 19.078 11.141 1 92.44 94 GLU A O 1
ATOM 746 N N . GLU A 1 95 ? -13.711 18.688 10.719 1 90.19 95 GLU A N 1
ATOM 747 C CA . GLU A 1 95 ? -13.727 19.609 9.586 1 90.19 95 GLU A CA 1
ATOM 748 C C . GLU A 1 95 ? -12.758 19.156 8.492 1 90.19 95 GLU A C 1
ATOM 750 O O . GLU A 1 95 ? -12.891 18.062 7.949 1 90.19 95 GLU A O 1
ATOM 755 N N . GLN A 1 96 ? -11.789 20 8.188 1 92.81 96 GLN A N 1
ATOM 756 C CA . GLN A 1 96 ? -10.828 19.672 7.145 1 92.81 96 GLN A CA 1
ATOM 757 C C . GLN A 1 96 ? -9.453 19.375 7.738 1 92.81 96 GLN A C 1
ATOM 759 O O . GLN A 1 96 ? -8.438 19.812 7.195 1 92.81 96 GLN A O 1
ATOM 764 N N . GLN A 1 97 ? -9.492 18.781 8.898 1 95.56 97 GLN A N 1
ATOM 765 C CA . GLN A 1 97 ? -8.297 18.281 9.578 1 95.56 97 GLN A CA 1
ATOM 766 C C . GLN A 1 97 ? -8.438 16.797 9.914 1 95.56 97 GLN A C 1
ATOM 768 O O . GLN A 1 97 ? -9.484 16.359 10.383 1 95.56 97 GLN A O 1
ATOM 773 N N . ILE A 1 98 ? -7.359 16.078 9.602 1 97.81 98 ILE A N 1
ATOM 774 C CA . ILE A 1 98 ? -7.352 14.656 9.93 1 97.81 98 ILE A CA 1
ATOM 775 C C . ILE A 1 98 ? -6.105 14.328 10.758 1 97.81 98 ILE A C 1
ATOM 777 O O . ILE A 1 98 ? -5.004 14.781 10.438 1 97.81 98 ILE A O 1
ATOM 781 N N . ILE A 1 99 ? -6.297 13.633 11.797 1 98.44 99 ILE A N 1
ATOM 782 C CA . ILE A 1 99 ? -5.188 13.016 12.523 1 98.44 99 ILE A CA 1
ATOM 783 C C . ILE A 1 99 ? -5.246 11.5 12.367 1 98.44 99 ILE A C 1
ATOM 785 O O . ILE A 1 99 ? -6.254 10.875 12.711 1 98.44 99 ILE A O 1
ATOM 789 N N . TRP A 1 100 ? -4.199 10.938 11.82 1 98.75 100 TRP A N 1
ATOM 790 C CA . TRP A 1 100 ? -4.059 9.484 11.742 1 98.75 100 TRP A CA 1
ATOM 791 C C . TRP A 1 100 ? -3.023 8.984 12.742 1 98.75 100 TRP A C 1
ATOM 793 O O . TRP A 1 100 ? -1.852 9.359 12.672 1 98.75 100 TRP A O 1
ATOM 803 N N . ASP A 1 101 ? -3.453 8.117 13.609 1 98.69 101 ASP A N 1
ATOM 804 C CA . ASP A 1 101 ? -2.555 7.406 14.516 1 98.69 101 ASP A CA 1
ATOM 805 C C . ASP A 1 101 ? -2.387 5.949 14.094 1 98.69 101 ASP A C 1
ATOM 807 O O . ASP A 1 101 ? -3.373 5.254 13.844 1 98.69 101 ASP A O 1
ATOM 811 N N . SER A 1 102 ? -1.129 5.535 14.039 1 98.81 102 SER A N 1
ATOM 812 C CA . SER A 1 102 ? -0.931 4.129 13.695 1 98.81 102 SER A CA 1
ATOM 813 C C . SER A 1 102 ? -1.572 3.215 14.734 1 98.81 102 SER A C 1
ATOM 815 O O . SER A 1 102 ? -1.35 3.379 15.938 1 98.81 102 SER A O 1
ATOM 817 N N . HIS A 1 103 ? -2.398 2.418 14.273 1 98.69 103 HIS A N 1
ATOM 818 C CA . HIS A 1 103 ? -2.93 1.311 15.062 1 98.69 103 HIS A CA 1
ATOM 819 C C . HIS A 1 103 ? -1.964 0.131 15.078 1 98.69 103 HIS A C 1
ATOM 821 O O . HIS A 1 103 ? -1.734 -0.478 16.125 1 98.69 103 HIS A O 1
ATOM 827 N N . ARG A 1 104 ? -1.386 -0.158 13.93 1 98.69 104 ARG A N 1
ATOM 828 C CA . ARG A 1 104 ? -0.366 -1.187 13.742 1 98.69 104 ARG A CA 1
ATOM 829 C C . ARG A 1 104 ? 0.69 -0.738 12.742 1 98.69 104 ARG A C 1
ATOM 831 O O . ARG A 1 104 ? 0.365 -0.13 11.719 1 98.69 104 ARG A O 1
ATOM 838 N N . VAL A 1 105 ? 1.89 -0.996 13.047 1 98.69 105 VAL A N 1
ATOM 839 C CA . VAL A 1 105 ? 3.014 -0.911 12.125 1 98.69 105 VAL A CA 1
ATOM 840 C C . VAL A 1 105 ? 3.697 -2.271 12.016 1 98.69 105 VAL A C 1
ATOM 842 O O . VAL A 1 105 ? 3.969 -2.918 13.031 1 98.69 105 VAL A O 1
ATOM 845 N N . ALA A 1 106 ? 3.918 -2.756 10.844 1 98.44 106 ALA A N 1
ATOM 846 C CA . ALA A 1 106 ? 4.602 -4.027 10.617 1 98.44 106 ALA A CA 1
ATOM 847 C C . ALA A 1 106 ? 5.664 -3.891 9.531 1 98.44 106 ALA A C 1
ATOM 849 O O . ALA A 1 106 ? 5.719 -2.879 8.828 1 98.44 106 ALA A O 1
ATOM 850 N N . MET A 1 107 ? 6.516 -4.84 9.477 1 98.62 107 MET A N 1
ATOM 851 C CA . MET A 1 107 ? 7.652 -4.773 8.562 1 98.62 107 MET A CA 1
ATOM 852 C C . MET A 1 107 ? 7.988 -6.152 8.008 1 98.62 107 MET A C 1
ATOM 854 O O . MET A 1 107 ? 7.703 -7.172 8.641 1 98.62 107 MET A O 1
ATOM 858 N N . THR A 1 108 ? 8.547 -6.117 6.812 1 98.5 108 THR A N 1
ATOM 859 C CA . THR A 1 108 ? 9.156 -7.348 6.312 1 98.5 108 THR A CA 1
ATOM 860 C C . THR A 1 108 ? 10.352 -7.742 7.168 1 98.5 108 THR A C 1
ATOM 862 O O . THR A 1 108 ? 10.859 -6.938 7.953 1 98.5 108 THR A O 1
ATOM 865 N N . PRO A 1 109 ? 10.859 -8.953 6.992 1 97.62 109 PRO A N 1
ATOM 866 C CA . PRO A 1 109 ? 11.938 -9.414 7.863 1 97.62 109 PRO A CA 1
ATOM 867 C C . PRO A 1 109 ? 13.172 -8.516 7.805 1 97.62 109 PRO A C 1
ATOM 869 O O . PRO A 1 109 ? 13.734 -8.156 8.844 1 97.62 109 PRO A O 1
ATOM 872 N N . THR A 1 110 ? 13.57 -8.078 6.586 1 97.12 110 THR A N 1
ATOM 873 C CA . THR A 1 110 ? 14.812 -7.32 6.477 1 97.12 110 THR A CA 1
ATOM 874 C C . THR A 1 110 ? 14.594 -5.859 6.855 1 97.12 110 THR A C 1
ATOM 876 O O . THR A 1 110 ? 15.555 -5.113 7.059 1 97.12 110 THR A O 1
ATOM 879 N N . ALA A 1 111 ? 13.344 -5.445 6.934 1 97.19 111 ALA A N 1
ATOM 880 C CA . ALA A 1 111 ? 13.039 -4.055 7.25 1 97.19 111 ALA A CA 1
ATOM 881 C C . ALA A 1 111 ? 12.93 -3.846 8.758 1 97.19 111 ALA A C 1
ATOM 883 O O . ALA A 1 111 ? 12.797 -2.713 9.227 1 97.19 111 ALA A O 1
ATOM 884 N N . GLU A 1 112 ? 12.984 -4.945 9.508 1 95.62 112 GLU A N 1
ATOM 885 C CA . GLU A 1 112 ? 12.781 -4.863 10.953 1 95.62 112 GLU A CA 1
ATOM 886 C C . GLU A 1 112 ? 13.875 -4.035 11.625 1 95.62 112 GLU A C 1
ATOM 888 O O . GLU A 1 112 ? 13.688 -3.516 12.719 1 95.62 112 GLU A O 1
ATOM 893 N N . SER A 1 113 ? 14.945 -3.838 10.953 1 92.94 113 SER A N 1
ATOM 894 C CA . SER A 1 113 ? 16.031 -3.023 11.484 1 92.94 113 SER A CA 1
ATOM 895 C C . SER A 1 113 ? 15.648 -1.551 11.547 1 92.94 113 SER A C 1
ATOM 897 O O . SER A 1 113 ? 16.281 -0.763 12.25 1 92.94 113 SER A O 1
ATOM 899 N N . HIS A 1 114 ? 14.633 -1.172 10.781 1 92.5 114 HIS A N 1
ATOM 900 C CA . HIS A 1 114 ? 14.156 0.206 10.844 1 92.5 114 HIS A CA 1
ATOM 901 C C . HIS A 1 114 ? 13.555 0.521 12.203 1 92.5 114 HIS A C 1
ATOM 903 O O . HIS A 1 114 ? 13.516 1.681 12.625 1 92.5 114 HIS A O 1
ATOM 909 N N . ARG A 1 115 ? 12.969 -0.438 12.891 1 95.19 115 ARG A N 1
ATOM 910 C CA . ARG A 1 115 ? 12.461 -0.349 14.25 1 95.19 115 ARG A CA 1
ATOM 911 C C . ARG A 1 115 ? 11.484 0.812 14.398 1 95.19 115 ARG A C 1
ATOM 913 O O . ARG A 1 115 ? 11.586 1.601 15.344 1 95.19 115 ARG A O 1
ATOM 920 N N . VAL A 1 116 ? 10.664 1.015 13.359 1 97.5 116 VAL A N 1
ATOM 921 C CA . VAL A 1 116 ? 9.586 1.984 13.477 1 97.5 116 VAL A CA 1
ATOM 922 C C . VAL A 1 116 ? 8.5 1.44 14.398 1 97.5 116 VAL A C 1
ATOM 924 O O . VAL A 1 116 ? 7.988 0.337 14.188 1 97.5 116 VAL A O 1
ATOM 927 N N . THR A 1 117 ? 8.078 2.184 15.391 1 97.38 117 THR A N 1
ATOM 928 C CA . THR A 1 117 ? 7.156 1.669 16.391 1 97.38 117 THR A CA 1
ATOM 929 C C . THR A 1 117 ? 5.816 2.395 16.328 1 97.38 117 THR A C 1
ATOM 931 O O . THR A 1 117 ? 4.77 1.802 16.594 1 97.38 117 THR A O 1
ATOM 934 N N . LYS A 1 118 ? 5.887 3.646 15.961 1 98.38 118 LYS A N 1
ATOM 935 C CA . LYS A 1 118 ? 4.676 4.461 15.938 1 98.38 118 LYS A CA 1
ATOM 936 C C . LYS A 1 118 ? 4.777 5.566 14.891 1 98.38 118 LYS A C 1
ATOM 938 O O . LYS A 1 118 ? 5.848 6.145 14.695 1 98.38 118 LYS A O 1
ATOM 943 N N . VAL A 1 119 ? 3.691 5.855 14.32 1 98.81 119 VAL A N 1
ATOM 944 C CA . VAL A 1 119 ? 3.588 6.945 13.352 1 98.81 119 VAL A CA 1
ATOM 945 C C . VAL A 1 119 ? 2.289 7.715 13.57 1 98.81 119 VAL A C 1
ATOM 947 O O . VAL A 1 119 ? 1.229 7.113 13.758 1 98.81 119 VAL A O 1
ATOM 950 N N . ARG A 1 120 ? 2.334 8.992 13.555 1 98.88 120 ARG A N 1
ATOM 951 C CA . ARG A 1 120 ? 1.175 9.875 13.578 1 98.88 120 ARG A CA 1
ATOM 952 C C . ARG A 1 120 ? 1.249 10.898 12.445 1 98.88 120 ARG A C 1
ATOM 954 O O . ARG A 1 120 ? 2.281 11.547 12.25 1 98.88 120 ARG A O 1
ATOM 961 N N . ARG A 1 121 ? 0.238 11.008 11.727 1 98.81 121 ARG A N 1
ATOM 962 C CA . ARG A 1 121 ? 0.124 11.992 10.656 1 98.81 121 ARG A CA 1
ATOM 963 C C . ARG A 1 121 ? -0.979 13 10.953 1 98.81 121 ARG A C 1
ATOM 965 O O . ARG A 1 121 ? -2.111 12.625 11.25 1 98.81 121 ARG A O 1
ATOM 972 N N . GLU A 1 122 ? -0.672 14.203 10.867 1 98.75 122 GLU A N 1
ATOM 973 C CA . GLU A 1 122 ? -1.634 15.289 11.031 1 98.75 122 GLU A CA 1
ATOM 974 C C . GLU A 1 122 ? -1.711 16.141 9.773 1 98.75 122 GLU A C 1
ATOM 976 O O . GLU A 1 122 ? -0.715 16.75 9.359 1 98.75 122 GLU A O 1
ATOM 981 N N . LEU A 1 123 ? -2.85 16.219 9.211 1 98.44 123 LEU A N 1
ATOM 982 C CA . LEU A 1 123 ? -3.061 16.922 7.945 1 98.44 123 LEU A CA 1
ATOM 983 C C . LEU A 1 123 ? -4.172 17.953 8.078 1 98.44 123 LEU A C 1
ATOM 985 O O . LEU A 1 123 ? -5.223 17.672 8.656 1 98.44 123 LEU A O 1
ATOM 989 N N . ARG A 1 124 ? -3.953 19.062 7.535 1 98.25 124 ARG A N 1
ATOM 990 C CA . ARG A 1 124 ? -4.949 20.141 7.48 1 98.25 124 ARG A CA 1
ATOM 991 C C . ARG A 1 124 ? -5.02 20.75 6.086 1 98.25 124 ARG A C 1
ATOM 993 O O . ARG A 1 124 ? -3.988 21 5.465 1 98.25 124 ARG A O 1
ATOM 1000 N N . VAL A 1 125 ? -6.215 20.969 5.652 1 98 125 VAL A N 1
ATOM 1001 C CA . VAL A 1 125 ? -6.418 21.609 4.355 1 98 125 VAL A CA 1
ATOM 1002 C C . VAL A 1 125 ? -7.199 22.906 4.535 1 98 125 VAL A C 1
ATOM 1004 O O . VAL A 1 125 ? -8.242 22.922 5.184 1 98 125 VAL A O 1
ATOM 1007 N N . GLU A 1 126 ? -6.688 23.906 4.07 1 96.94 126 GLU A N 1
ATOM 1008 C CA . GLU A 1 126 ? -7.328 25.219 3.994 1 96.94 126 GLU A CA 1
ATOM 1009 C C . GLU A 1 126 ? -7.293 25.766 2.572 1 96.94 126 GLU A C 1
ATOM 1011 O O . GLU A 1 126 ? -6.27 26.281 2.125 1 96.94 126 GLU A O 1
ATOM 1016 N N . GLY A 1 127 ? -8.523 25.688 1.911 1 94.62 127 GLY A N 1
ATOM 1017 C CA . GLY A 1 127 ? -8.531 26.062 0.504 1 94.62 127 GLY A CA 1
ATOM 1018 C C . GLY A 1 127 ? -7.633 25.188 -0.347 1 94.62 127 GLY A C 1
ATOM 1019 O O . GLY A 1 127 ? -7.781 23.953 -0.366 1 94.62 127 GLY A O 1
ATOM 1020 N N . ASP A 1 128 ? -6.625 25.812 -0.935 1 97.12 128 ASP A N 1
ATOM 1021 C CA . ASP A 1 128 ? -5.73 25.094 -1.832 1 97.12 128 ASP A CA 1
ATOM 1022 C C . ASP A 1 128 ? -4.379 24.844 -1.168 1 97.12 128 ASP A C 1
ATOM 1024 O O . ASP A 1 128 ? -3.377 24.625 -1.852 1 97.12 128 ASP A O 1
ATOM 1028 N N . GLU A 1 129 ? -4.41 24.922 0.114 1 98.56 129 GLU A N 1
ATOM 1029 C CA . GLU A 1 129 ? -3.188 24.656 0.863 1 98.56 129 GLU A CA 1
ATOM 1030 C C . GLU A 1 129 ? -3.355 23.453 1.78 1 98.56 129 GLU A C 1
ATOM 1032 O O . GLU A 1 129 ? -4.348 23.344 2.506 1 98.56 129 GLU A O 1
ATOM 1037 N N . LEU A 1 130 ? -2.457 22.5 1.69 1 98.69 130 LEU A N 1
ATOM 1038 C CA . LEU A 1 130 ? -2.367 21.344 2.566 1 98.69 130 LEU A CA 1
ATOM 1039 C C . LEU A 1 130 ? -1.105 21.406 3.422 1 98.69 130 LEU A C 1
ATOM 1041 O O . LEU A 1 130 ? 0.004 21.5 2.893 1 98.69 130 LEU A O 1
ATOM 1045 N N . ARG A 1 131 ? -1.248 21.391 4.672 1 98.81 131 ARG A N 1
ATOM 1046 C CA . ARG A 1 131 ? -0.131 21.312 5.605 1 98.81 131 ARG A CA 1
ATOM 1047 C C . ARG A 1 131 ? -0.171 20.016 6.406 1 98.81 131 ARG A C 1
ATOM 1049 O O . ARG A 1 131 ? -1.243 19.578 6.82 1 98.81 131 ARG A O 1
ATOM 1056 N N . TYR A 1 132 ? 1.036 19.5 6.641 1 98.75 132 TYR A N 1
ATOM 1057 C CA . TYR A 1 132 ? 1.007 18.312 7.473 1 98.75 132 TYR A CA 1
ATOM 1058 C C . TYR A 1 132 ? 2.26 18.219 8.336 1 98.75 132 TYR A C 1
ATOM 1060 O O . TYR A 1 132 ? 3.266 18.875 8.055 1 98.75 132 TYR A O 1
ATOM 1068 N N . GLU A 1 133 ? 2.111 17.484 9.375 1 98.81 133 GLU A N 1
ATOM 1069 C CA . GLU A 1 133 ? 3.209 16.984 10.203 1 98.81 133 GLU A CA 1
ATOM 1070 C C . GLU A 1 133 ? 3.178 15.469 10.312 1 98.81 133 GLU A C 1
ATOM 1072 O O . GLU A 1 133 ? 2.107 14.867 10.445 1 98.81 133 GLU A O 1
ATOM 1077 N N . LEU A 1 134 ? 4.324 14.906 10.211 1 98.88 134 LEU A N 1
ATOM 1078 C CA . LEU A 1 134 ? 4.496 13.484 10.484 1 98.88 134 LEU A CA 1
ATOM 1079 C C . LEU A 1 134 ? 5.371 13.266 11.719 1 98.88 134 LEU A C 1
ATOM 1081 O O . LEU A 1 134 ? 6.504 13.742 11.766 1 98.88 134 LEU A O 1
ATOM 1085 N N . HIS A 1 135 ? 4.805 12.609 12.695 1 98.81 135 HIS A N 1
ATOM 1086 C CA . HIS A 1 135 ? 5.531 12.188 13.891 1 98.81 135 HIS A CA 1
ATOM 1087 C C . HIS A 1 135 ? 5.875 10.703 13.828 1 98.81 135 HIS A C 1
ATOM 1089 O O . HIS A 1 135 ? 5.086 9.898 13.32 1 98.81 135 HIS A O 1
ATOM 1095 N N . MET A 1 136 ? 7.031 10.398 14.352 1 98.5 136 MET A N 1
ATOM 1096 C CA . MET A 1 136 ? 7.504 9.023 14.227 1 98.5 136 MET A CA 1
ATOM 1097 C C . MET A 1 136 ? 8.266 8.594 15.477 1 98.5 136 MET A C 1
ATOM 1099 O O . MET A 1 136 ? 9.008 9.383 16.062 1 98.5 136 MET A O 1
ATOM 1103 N N . GLY A 1 137 ? 7.945 7.457 16.016 1 98.12 137 GLY A N 1
ATOM 1104 C CA . GLY A 1 137 ? 8.773 6.738 16.969 1 98.12 137 GLY A CA 1
ATOM 1105 C C . GLY A 1 137 ? 9.555 5.598 16.328 1 98.12 137 GLY A C 1
ATOM 1106 O O . GLY A 1 137 ? 8.961 4.641 15.836 1 98.12 137 GLY A O 1
ATOM 1107 N N . ALA A 1 138 ? 10.852 5.605 16.406 1 96.25 138 ALA A N 1
ATOM 1108 C CA . ALA A 1 138 ? 11.703 4.598 15.773 1 96.25 138 ALA A CA 1
ATOM 1109 C C . ALA A 1 138 ? 13.086 4.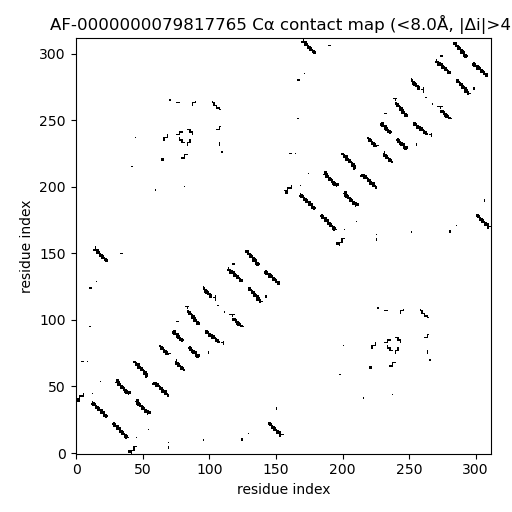559 16.422 1 96.25 138 ALA A C 1
ATOM 1111 O O . ALA A 1 138 ? 13.539 5.547 17 1 96.25 138 ALA A O 1
ATOM 1112 N N . VAL A 1 139 ? 13.75 3.416 16.312 1 93.75 139 VAL A N 1
ATOM 1113 C CA . VAL A 1 139 ? 15.141 3.199 16.719 1 93.75 139 VAL A CA 1
ATOM 1114 C C . VAL A 1 139 ? 15.352 3.688 18.141 1 93.75 139 VAL A C 1
ATOM 1116 O O . VAL A 1 139 ? 16.297 4.434 18.422 1 93.75 139 VAL A O 1
ATOM 1119 N N . GLY A 1 140 ? 14.43 3.402 18.969 1 92.81 140 GLY A N 1
ATOM 1120 C CA . GLY A 1 140 ? 14.57 3.695 20.391 1 92.81 140 GLY A CA 1
ATOM 1121 C C . GLY A 1 140 ? 14.109 5.098 20.75 1 92.81 140 GLY A C 1
ATOM 1122 O O . GLY A 1 140 ? 14.172 5.488 21.922 1 92.81 140 GLY A O 1
ATOM 1123 N N . GLN A 1 141 ? 13.773 5.902 19.781 1 95 141 GLN A N 1
ATOM 1124 C CA . GLN A 1 141 ? 13.289 7.254 20.047 1 95 141 GLN A CA 1
ATOM 1125 C C . GLN A 1 141 ? 11.773 7.266 20.25 1 95 141 GLN A C 1
ATOM 1127 O O . GLN A 1 141 ? 11.047 6.535 19.578 1 95 141 GLN A O 1
ATOM 1132 N N . PRO A 1 142 ? 11.289 8.086 21.141 1 96 142 PRO A N 1
ATOM 1133 C CA . PRO A 1 142 ? 9.836 8.227 21.312 1 96 142 PRO A CA 1
ATOM 1134 C C . PRO A 1 142 ? 9.18 8.914 20.109 1 96 142 PRO A C 1
ATOM 1136 O O . PRO A 1 142 ? 9.867 9.461 19.25 1 96 142 PRO A O 1
ATOM 1139 N N . LEU A 1 143 ? 7.891 8.82 20.078 1 98.19 143 LEU A N 1
ATOM 1140 C CA . LEU A 1 143 ? 7.121 9.523 19.062 1 98.19 143 LEU A CA 1
ATOM 1141 C C . LEU A 1 143 ? 7.422 11.016 19.078 1 98.19 143 LEU A C 1
ATOM 1143 O O . LEU A 1 143 ? 7.207 11.68 20.109 1 98.19 143 LEU A O 1
ATOM 1147 N N . GLN A 1 144 ? 7.914 11.562 17.953 1 98.38 144 GLN A N 1
ATOM 1148 C CA . GLN A 1 144 ? 8.266 12.977 17.844 1 98.38 144 GLN A CA 1
ATOM 1149 C C . GLN A 1 144 ? 8.234 13.438 16.391 1 98.38 144 GLN A C 1
ATOM 1151 O O . GLN A 1 144 ? 8.203 12.617 15.477 1 98.38 144 GLN A O 1
ATOM 1156 N N . LEU A 1 145 ? 8.266 14.75 16.25 1 98.31 145 LEU A N 1
ATOM 1157 C CA . LEU A 1 145 ? 8.156 15.336 14.914 1 98.31 145 LEU A CA 1
ATOM 1158 C C . LEU A 1 145 ? 9.297 14.867 14.023 1 98.31 145 LEU A C 1
ATOM 1160 O O . LEU A 1 145 ? 10.461 14.914 14.422 1 98.31 145 LEU A O 1
ATOM 1164 N N . HIS A 1 146 ? 9.008 14.438 12.812 1 98.44 146 HIS A N 1
ATOM 1165 C CA . HIS A 1 146 ? 10 13.961 11.844 1 98.44 146 HIS A CA 1
ATOM 1166 C C . HIS A 1 146 ? 9.906 14.734 10.539 1 98.44 146 HIS A C 1
ATOM 1168 O O . HIS A 1 146 ? 10.93 15.078 9.938 1 98.44 146 HIS A O 1
ATOM 1174 N N . LEU A 1 147 ? 8.734 15.016 10.047 1 98.75 147 LEU A N 1
ATOM 1175 C CA . LEU A 1 147 ? 8.539 15.742 8.797 1 98.75 147 LEU A CA 1
ATOM 1176 C C . LEU A 1 147 ? 7.48 16.828 8.961 1 98.75 147 LEU A C 1
ATOM 1178 O O . LEU A 1 147 ? 6.492 16.641 9.672 1 98.75 147 LEU A O 1
ATOM 1182 N N . ARG A 1 148 ? 7.586 17.844 8.266 1 98.75 148 ARG A N 1
ATOM 1183 C CA . ARG A 1 148 ? 6.582 18.891 8.086 1 98.75 148 ARG A CA 1
ATOM 1184 C C . ARG A 1 148 ? 6.617 19.438 6.66 1 98.75 148 ARG A C 1
ATOM 1186 O O . ARG A 1 148 ? 7.691 19.641 6.094 1 98.75 148 ARG A O 1
ATOM 1193 N N . ALA A 1 149 ? 5.5 19.75 6.141 1 98.88 149 ALA A N 1
ATOM 1194 C CA . ALA A 1 149 ? 5.465 20.266 4.773 1 98.88 149 ALA A CA 1
ATOM 1195 C C . ALA A 1 149 ? 4.234 21.141 4.543 1 98.88 149 ALA A C 1
ATOM 1197 O O . ALA A 1 149 ? 3.24 21.016 5.262 1 98.88 149 ALA A O 1
ATOM 1198 N N . THR A 1 150 ? 4.305 22.031 3.654 1 98.94 150 THR A N 1
ATOM 1199 C CA . THR A 1 150 ? 3.209 22.812 3.082 1 98.94 150 THR A CA 1
ATOM 1200 C C . THR A 1 150 ? 3.115 22.578 1.576 1 98.94 150 THR A C 1
ATOM 1202 O O . THR A 1 150 ? 4.082 22.812 0.845 1 98.94 150 THR A O 1
ATOM 1205 N N . LEU A 1 151 ? 2.008 22.109 1.18 1 98.88 151 LEU A N 1
ATOM 1206 C CA . LEU A 1 151 ? 1.767 21.781 -0.223 1 98.88 151 LEU A CA 1
ATOM 1207 C C . LEU A 1 151 ? 0.601 22.594 -0.776 1 98.88 151 LEU A C 1
ATOM 1209 O O . LEU A 1 151 ? -0.227 23.109 -0.014 1 98.88 151 LEU A O 1
ATOM 1213 N N . HIS A 1 152 ? 0.552 22.672 -2.078 1 98.81 152 HIS A N 1
ATOM 1214 C CA . HIS A 1 152 ? -0.523 23.375 -2.76 1 98.81 152 HIS A CA 1
ATOM 1215 C C . HIS A 1 152 ? -1.118 22.531 -3.883 1 98.81 152 HIS A C 1
ATOM 1217 O O . HIS A 1 152 ? -0.394 21.812 -4.578 1 98.81 152 HIS A O 1
ATOM 1223 N N . ARG A 1 153 ? -2.389 22.719 -3.988 1 98.31 153 ARG A N 1
ATOM 1224 C CA . ARG A 1 153 ? -3.078 22 -5.051 1 98.31 153 ARG A CA 1
ATOM 1225 C C . ARG A 1 153 ? -2.545 22.391 -6.422 1 98.31 153 ARG A C 1
ATOM 1227 O O . ARG A 1 153 ? -2.295 23.578 -6.68 1 98.31 153 ARG A O 1
ATOM 1234 N N . VAL A 1 154 ? -2.316 21.391 -7.207 1 97.62 154 VAL A N 1
ATOM 1235 C CA . VAL A 1 154 ? -1.817 21.688 -8.547 1 97.62 154 VAL A CA 1
ATOM 1236 C C . VAL A 1 154 ? -2.77 21.109 -9.586 1 97.62 154 VAL A C 1
ATOM 1238 O O . VAL A 1 154 ? -3.477 20.125 -9.32 1 97.62 154 VAL A O 1
ATOM 1241 N N . GLU A 1 155 ? -2.994 21.672 -10.656 1 83.38 155 GLU A N 1
ATOM 1242 C CA . GLU A 1 155 ? -3.854 21.219 -11.742 1 83.38 155 GLU A CA 1
ATOM 1243 C C . GLU A 1 155 ? -3.227 20.031 -12.477 1 83.38 155 GLU A C 1
ATOM 1245 O O . GLU A 1 155 ? -2.004 19.953 -12.594 1 83.38 155 GLU A O 1
ATOM 1250 N N . ALA A 1 156 ? -4.051 19.266 -12.812 1 62.06 156 ALA A N 1
ATOM 1251 C CA . ALA A 1 156 ? -3.625 18.125 -13.609 1 62.06 156 ALA A CA 1
ATOM 1252 C C . ALA A 1 156 ? -3.061 18.578 -14.953 1 62.06 156 ALA A C 1
ATOM 1254 O O . ALA A 1 156 ? -3.484 19.594 -15.5 1 62.06 156 ALA A O 1
ATOM 1255 N N . MET B 1 1 ? 15.898 4.484 -16.953 1 60.34 1 MET B N 1
ATOM 1256 C CA . MET B 1 1 ? 16.766 3.324 -16.812 1 60.34 1 MET B CA 1
ATOM 1257 C C . MET B 1 1 ? 16.406 2.516 -15.57 1 60.34 1 MET B C 1
ATOM 1259 O O . MET B 1 1 ? 16.094 3.086 -14.523 1 60.34 1 MET B O 1
ATOM 1263 N N . THR B 1 2 ? 16.156 1.223 -15.734 1 79.25 2 THR B N 1
ATOM 1264 C CA . THR B 1 2 ? 15.805 0.318 -14.648 1 79.25 2 THR B CA 1
ATOM 1265 C C . THR B 1 2 ? 17 0.117 -13.711 1 79.25 2 THR B C 1
ATOM 1267 O O . THR B 1 2 ? 18.125 -0.047 -14.164 1 79.25 2 THR B O 1
ATOM 1270 N N . HIS B 1 3 ? 16.766 0.298 -12.406 1 88.06 3 HIS B N 1
ATOM 1271 C CA . HIS B 1 3 ? 17.812 0.049 -11.414 1 88.06 3 HIS B CA 1
ATOM 1272 C C . HIS B 1 3 ? 18.375 -1.36 -11.547 1 88.06 3 HIS B C 1
ATOM 1274 O O . HIS B 1 3 ? 17.625 -2.322 -11.727 1 88.06 3 HIS B O 1
ATOM 1280 N N . PRO B 1 4 ? 19.625 -1.5 -11.5 1 90.25 4 PRO B N 1
ATOM 1281 C CA . PRO B 1 4 ? 20.266 -2.801 -11.727 1 90.25 4 PRO B CA 1
ATOM 1282 C C . PRO B 1 4 ? 19.766 -3.877 -10.766 1 90.25 4 PRO B C 1
ATOM 1284 O O . PRO B 1 4 ? 19.703 -5.055 -11.125 1 90.25 4 PRO B O 1
ATOM 1287 N N . ASP B 1 5 ? 19.422 -3.514 -9.562 1 92.38 5 ASP B N 1
ATOM 1288 C CA . ASP B 1 5 ? 19.031 -4.477 -8.539 1 92.38 5 ASP B CA 1
ATOM 1289 C C . ASP B 1 5 ? 17.688 -5.113 -8.883 1 92.38 5 ASP B C 1
ATOM 1291 O O . ASP B 1 5 ? 17.281 -6.102 -8.273 1 92.38 5 ASP B O 1
ATOM 1295 N N . ILE B 1 6 ? 17.047 -4.586 -9.922 1 94.56 6 ILE B N 1
ATOM 1296 C CA . ILE B 1 6 ? 15.734 -5.098 -10.328 1 94.56 6 ILE B CA 1
ATOM 1297 C C . ILE B 1 6 ? 15.914 -6.23 -11.336 1 94.56 6 ILE B C 1
ATOM 1299 O O . ILE B 1 6 ? 14.961 -6.934 -11.664 1 94.56 6 ILE B O 1
ATOM 1303 N N . ALA B 1 7 ? 17.078 -6.469 -11.789 1 93.25 7 ALA B N 1
ATOM 1304 C CA . ALA B 1 7 ? 17.359 -7.402 -12.875 1 93.25 7 ALA B CA 1
ATOM 1305 C C . ALA B 1 7 ? 16.75 -8.773 -12.594 1 93.25 7 ALA B C 1
ATOM 1307 O O . ALA B 1 7 ? 16.094 -9.352 -13.461 1 93.25 7 ALA B O 1
ATOM 1308 N N . PRO B 1 8 ? 16.891 -9.297 -11.359 1 93.06 8 PRO B N 1
ATOM 1309 C CA . PRO B 1 8 ? 16.312 -10.617 -11.102 1 93.06 8 PRO B CA 1
ATOM 1310 C C . PRO B 1 8 ? 14.797 -10.641 -11.195 1 93.06 8 PRO B C 1
ATOM 1312 O O . PRO B 1 8 ? 14.188 -11.711 -11.258 1 93.06 8 PRO B O 1
ATOM 1315 N N . LEU B 1 9 ? 14.156 -9.508 -11.18 1 95.75 9 LEU B N 1
ATOM 1316 C CA . LEU B 1 9 ? 12.703 -9.414 -11.148 1 95.75 9 LEU B CA 1
ATOM 1317 C C . LEU B 1 9 ? 12.164 -8.883 -12.477 1 95.75 9 LEU B C 1
ATOM 1319 O O . LEU B 1 9 ? 10.969 -8.625 -12.609 1 95.75 9 LEU B O 1
ATOM 1323 N N . GLU B 1 10 ? 13.031 -8.727 -13.391 1 94.12 10 GLU B N 1
ATOM 1324 C CA . GLU B 1 10 ? 12.672 -8.109 -14.664 1 94.12 10 GLU B CA 1
ATOM 1325 C C . GLU B 1 10 ? 11.57 -8.891 -15.359 1 94.12 10 GLU B C 1
ATOM 1327 O O . GLU B 1 10 ? 10.734 -8.312 -16.062 1 94.12 10 GLU B O 1
ATOM 1332 N N . PHE B 1 11 ? 11.508 -10.148 -15.172 1 95.06 11 PHE B N 1
ATOM 1333 C CA . PHE B 1 11 ? 10.531 -11.016 -15.82 1 95.06 11 PHE B CA 1
ATOM 1334 C C . PHE B 1 11 ? 9.117 -10.656 -15.391 1 95.06 11 PHE B C 1
ATOM 1336 O O . PHE B 1 11 ? 8.148 -11.008 -16.062 1 95.06 11 PHE B O 1
ATOM 1343 N N . LEU B 1 12 ? 8.945 -9.93 -14.266 1 96.38 12 LEU B N 1
ATOM 1344 C CA . LEU B 1 12 ? 7.645 -9.539 -13.742 1 96.38 12 LEU B CA 1
ATOM 1345 C C . LEU B 1 12 ? 7.141 -8.266 -14.414 1 96.38 12 LEU B C 1
ATOM 1347 O O . LEU B 1 12 ? 5.934 -8.016 -14.453 1 96.38 12 LEU B O 1
ATOM 1351 N N . VAL B 1 13 ? 8.047 -7.453 -14.852 1 96.88 13 VAL B N 1
ATOM 1352 C CA . VAL B 1 13 ? 7.75 -6.078 -15.242 1 96.88 13 VAL B CA 1
ATOM 1353 C C . VAL B 1 13 ? 6.781 -6.066 -16.422 1 96.88 13 VAL B C 1
ATOM 1355 O O . VAL B 1 13 ? 6.992 -6.77 -17.406 1 96.88 13 VAL B O 1
ATOM 1358 N N . GLY B 1 14 ? 5.738 -5.273 -16.312 1 97.31 14 GLY B N 1
ATOM 1359 C CA . GLY B 1 14 ? 4.719 -5.145 -17.344 1 97.31 14 GLY B CA 1
ATOM 1360 C C . GLY B 1 14 ? 3.307 -5.23 -16.797 1 97.31 14 GLY B C 1
ATOM 1361 O O . GLY B 1 14 ? 3.1 -5.199 -15.586 1 97.31 14 GLY B O 1
ATOM 1362 N N . THR B 1 15 ? 2.379 -5.18 -17.656 1 98.69 15 THR B N 1
ATOM 1363 C CA . THR B 1 15 ? 0.967 -5.316 -17.312 1 98.69 15 THR B CA 1
ATOM 1364 C C . THR B 1 15 ? 0.424 -6.66 -17.781 1 98.69 15 THR B C 1
ATOM 1366 O O . THR B 1 15 ? 0.731 -7.105 -18.891 1 98.69 15 THR B O 1
ATOM 1369 N N . TRP B 1 16 ? -0.279 -7.301 -16.938 1 98.81 16 TRP B N 1
ATOM 1370 C CA . TRP B 1 16 ? -0.854 -8.625 -17.172 1 98.81 16 TRP B CA 1
ATOM 1371 C C . TRP B 1 16 ? -2.369 -8.594 -17 1 98.81 16 TRP B C 1
ATOM 137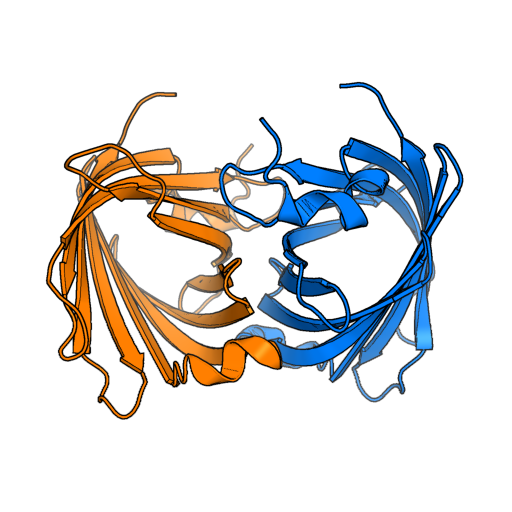3 O O . TRP B 1 16 ? -2.883 -7.965 -16.062 1 98.81 16 TRP B O 1
ATOM 1383 N N . ARG B 1 17 ? -3.047 -9.25 -17.891 1 98.81 17 ARG B N 1
ATOM 1384 C CA . ARG B 1 17 ? -4.504 -9.305 -17.812 1 98.81 17 ARG B CA 1
ATOM 1385 C C . ARG B 1 17 ? -5.008 -10.719 -18.078 1 98.81 17 ARG B C 1
ATOM 1387 O O . ARG B 1 17 ? -4.434 -11.453 -18.875 1 98.81 17 ARG B O 1
ATOM 1394 N N . GLY B 1 18 ? -6.023 -11.055 -17.422 1 98.81 18 GLY B N 1
ATOM 1395 C CA . GLY B 1 18 ? -6.629 -12.359 -17.641 1 98.81 18 GLY B CA 1
ATOM 1396 C C . GLY B 1 18 ? -7.77 -12.656 -16.688 1 98.81 18 GLY B C 1
ATOM 1397 O O . GLY B 1 18 ? -8.414 -11.742 -16.172 1 98.81 18 GLY B O 1
ATOM 1398 N N . ARG B 1 19 ? -8.055 -13.938 -16.578 1 98.75 19 ARG B N 1
ATOM 1399 C CA . ARG B 1 19 ? -9.203 -14.375 -15.797 1 98.75 19 ARG B CA 1
ATOM 1400 C C . ARG B 1 19 ? -8.766 -15.242 -14.625 1 98.75 19 ARG B C 1
ATOM 1402 O O . ARG B 1 19 ? -7.703 -15.867 -14.672 1 98.75 19 ARG B O 1
ATOM 1409 N N . GLY B 1 20 ? -9.578 -15.195 -13.617 1 98.81 20 GLY B N 1
ATOM 1410 C CA . GLY B 1 20 ? -9.359 -16.031 -12.453 1 98.81 20 GLY B CA 1
ATOM 1411 C C . GLY B 1 20 ? -10.648 -16.5 -11.797 1 98.81 20 GLY B C 1
ATOM 1412 O O . GLY B 1 20 ? -11.734 -16.203 -12.289 1 98.81 20 GLY B O 1
ATOM 1413 N N . ARG B 1 21 ? -10.43 -17.297 -10.852 1 98.5 21 ARG B N 1
ATOM 1414 C CA . ARG B 1 21 ? -11.523 -17.859 -10.07 1 98.5 21 ARG B CA 1
ATOM 1415 C C . ARG B 1 21 ? -11.219 -17.812 -8.578 1 98.5 21 ARG B C 1
ATOM 1417 O O . ARG B 1 21 ? -10.078 -18.062 -8.164 1 98.5 21 ARG B O 1
ATOM 1424 N N . GLY B 1 22 ? -12.242 -17.5 -7.848 1 97.81 22 GLY B N 1
ATOM 1425 C CA . GLY B 1 22 ? -12.133 -17.484 -6.398 1 97.81 22 GLY B CA 1
ATOM 1426 C C . GLY B 1 22 ? -13.148 -18.391 -5.719 1 97.81 22 GLY B C 1
ATOM 1427 O O . GLY B 1 22 ? -14.258 -18.578 -6.227 1 97.81 22 GLY B O 1
ATOM 1428 N N . ASP B 1 23 ? -12.688 -18.906 -4.613 1 95.88 23 ASP B N 1
ATOM 1429 C CA . ASP B 1 23 ? -13.531 -19.734 -3.768 1 95.88 23 ASP B CA 1
ATOM 1430 C C . ASP B 1 23 ? -13.039 -19.75 -2.324 1 95.88 23 ASP B C 1
ATOM 1432 O O . ASP B 1 23 ? -11.859 -19.484 -2.068 1 95.88 23 ASP B O 1
ATOM 1436 N N . TYR B 1 24 ? -13.914 -19.922 -1.437 1 93.69 24 TYR B N 1
ATOM 1437 C CA . TYR B 1 24 ? -13.625 -20.047 -0.011 1 93.69 24 TYR B CA 1
ATOM 1438 C C . TYR B 1 24 ? -14.797 -20.688 0.724 1 93.69 24 TYR B C 1
ATOM 1440 O O . TYR B 1 24 ? -15.953 -20.531 0.327 1 93.69 24 TYR B O 1
ATOM 1448 N N . PRO B 1 25 ? -14.594 -21.469 1.742 1 93.06 25 PRO B N 1
ATOM 1449 C CA . PRO B 1 25 ? -15.672 -22.203 2.398 1 93.06 25 PRO B CA 1
ATOM 1450 C C . PRO B 1 25 ? -16.844 -21.297 2.791 1 93.06 25 PRO B C 1
ATOM 1452 O O . PRO B 1 25 ? -18 -21.734 2.791 1 93.06 25 PRO B O 1
ATOM 1455 N N . THR B 1 26 ? -16.625 -20.047 3.055 1 89.75 26 THR B N 1
ATOM 1456 C CA . THR B 1 26 ? -17.625 -19.172 3.639 1 89.75 26 THR B CA 1
ATOM 1457 C C . THR B 1 26 ? -18.266 -18.281 2.566 1 89.75 26 THR B C 1
ATOM 1459 O O . THR B 1 26 ? -19.062 -17.391 2.877 1 89.75 26 THR B O 1
ATOM 1462 N N . ILE B 1 27 ? -17.938 -18.438 1.31 1 90.19 27 ILE B N 1
ATOM 1463 C CA . ILE B 1 27 ? -18.516 -17.641 0.238 1 90.19 27 ILE B CA 1
ATOM 1464 C C . ILE B 1 27 ? -18.812 -18.531 -0.966 1 90.19 27 ILE B C 1
ATOM 1466 O O . ILE B 1 27 ? -18.281 -19.641 -1.077 1 90.19 27 ILE B O 1
ATOM 1470 N N . ASP B 1 28 ? -19.594 -17.969 -1.913 1 93.06 28 ASP B N 1
ATOM 1471 C CA . ASP B 1 28 ? -19.797 -18.641 -3.188 1 93.06 28 ASP B CA 1
ATOM 1472 C C . ASP B 1 28 ? -18.625 -18.422 -4.129 1 93.06 28 ASP B C 1
ATOM 1474 O O . ASP B 1 28 ? -18.047 -17.344 -4.164 1 93.06 28 ASP B O 1
ATOM 1478 N N . GLY B 1 29 ? -18.344 -19.453 -4.875 1 95.94 29 GLY B N 1
ATOM 1479 C CA . GLY B 1 29 ? -17.344 -19.281 -5.91 1 95.94 29 GLY B CA 1
ATOM 1480 C C . GLY B 1 29 ? -17.703 -18.172 -6.895 1 95.94 29 GLY B C 1
ATOM 1481 O O . GLY B 1 29 ? -18.875 -17.875 -7.102 1 95.94 29 GLY B O 1
ATOM 1482 N N . PHE B 1 30 ? -16.703 -17.609 -7.508 1 97.56 30 PHE B N 1
ATOM 1483 C CA . PHE B 1 30 ? -16.938 -16.516 -8.445 1 97.56 30 PHE B CA 1
ATOM 1484 C C . PHE B 1 30 ? -15.812 -16.438 -9.477 1 97.56 30 PHE B C 1
ATOM 1486 O O . PHE B 1 30 ? -14.688 -16.844 -9.203 1 97.56 30 PHE B O 1
ATOM 1493 N N . ASP B 1 31 ? -16.141 -15.914 -10.586 1 98.56 31 ASP B N 1
ATOM 1494 C CA . ASP B 1 31 ? -15.172 -15.641 -11.633 1 98.56 31 ASP B CA 1
ATOM 1495 C C . ASP B 1 31 ? -14.859 -14.148 -11.719 1 98.56 31 ASP B C 1
ATOM 1497 O O . ASP B 1 31 ? -15.727 -13.312 -11.484 1 98.56 31 ASP B O 1
ATOM 1501 N N . TYR B 1 32 ? -13.633 -13.914 -12.039 1 98.81 32 TYR B N 1
ATOM 1502 C CA . TYR B 1 32 ? -13.266 -12.5 -12.141 1 98.81 32 TYR B CA 1
ATOM 1503 C C . TYR B 1 32 ? -12.258 -12.273 -13.258 1 98.81 32 TYR B C 1
ATOM 1505 O O . TYR B 1 32 ? -11.648 -13.227 -13.75 1 98.81 32 TYR B O 1
ATOM 1513 N N . VAL B 1 33 ? -12.18 -11.031 -13.703 1 98.88 33 VAL B N 1
ATOM 1514 C CA . VAL B 1 33 ? -11.148 -10.516 -14.586 1 98.88 33 VAL B CA 1
ATOM 1515 C C . VAL B 1 33 ? -10.164 -9.656 -13.797 1 98.88 33 VAL B C 1
ATOM 1517 O O . VAL B 1 33 ? -10.57 -8.906 -12.898 1 98.88 33 VAL B O 1
ATOM 1520 N N . GLU B 1 34 ? -8.969 -9.828 -14.203 1 98.81 34 GLU B N 1
ATOM 1521 C CA . GLU B 1 34 ? -7.938 -9.188 -13.383 1 98.81 34 GLU B CA 1
ATOM 1522 C C . GLU B 1 34 ? -6.902 -8.492 -14.258 1 98.81 34 GLU B C 1
ATOM 1524 O O . GLU B 1 34 ? -6.57 -8.969 -15.344 1 98.81 34 GLU B O 1
ATOM 1529 N N . GLU B 1 35 ? -6.438 -7.348 -13.781 1 98.69 35 GLU B N 1
ATOM 1530 C CA . GLU B 1 35 ? -5.238 -6.684 -14.281 1 98.69 35 GLU B CA 1
ATOM 1531 C C . GLU B 1 35 ? -4.23 -6.438 -13.164 1 98.69 35 GLU B C 1
ATOM 1533 O O . GLU B 1 35 ? -4.598 -5.98 -12.078 1 98.69 35 GLU B O 1
ATOM 1538 N N . ILE B 1 36 ? -3.004 -6.82 -13.344 1 98.62 36 ILE B N 1
ATOM 1539 C CA . ILE B 1 36 ? -1.919 -6.473 -12.43 1 98.62 36 ILE B CA 1
ATOM 1540 C C . ILE B 1 36 ? -0.795 -5.785 -13.203 1 98.62 36 ILE B C 1
ATOM 1542 O O . ILE B 1 36 ? -0.574 -6.078 -14.383 1 98.62 36 ILE B O 1
ATOM 1546 N N . SER B 1 37 ? -0.121 -4.902 -12.578 1 98.56 37 SER B N 1
ATOM 1547 C CA . SER B 1 37 ? 1.025 -4.234 -13.188 1 98.56 37 SER B CA 1
ATOM 1548 C C . SER B 1 37 ? 2.199 -4.16 -12.211 1 98.56 37 SER B C 1
ATOM 1550 O O . SER B 1 37 ? 2.012 -3.916 -11.023 1 98.56 37 SER B O 1
ATOM 1552 N N . PHE B 1 38 ? 3.344 -4.488 -12.68 1 98.19 38 PHE B N 1
ATOM 1553 C CA . PHE B 1 38 ? 4.637 -4.227 -12.062 1 98.19 38 PHE B CA 1
ATOM 1554 C C . PHE B 1 38 ? 5.41 -3.172 -12.844 1 98.19 38 PHE B C 1
ATOM 1556 O O . PHE B 1 38 ? 5.711 -3.365 -14.023 1 98.19 38 PHE B O 1
ATOM 1563 N N . SER B 1 39 ? 5.75 -2.105 -12.172 1 97.44 39 SER B N 1
ATOM 1564 C CA . SER B 1 39 ? 6.422 -1.018 -12.875 1 97.44 39 SER B CA 1
ATOM 1565 C C . SER B 1 39 ? 7.738 -0.65 -12.203 1 97.44 39 SER B C 1
ATOM 1567 O O . SER B 1 39 ? 7.832 -0.654 -10.977 1 97.44 39 SER B O 1
ATOM 1569 N N . THR B 1 40 ? 8.695 -0.274 -13.008 1 96.5 40 THR B N 1
ATOM 1570 C CA . THR B 1 40 ? 10.008 0.129 -12.5 1 96.5 40 THR B CA 1
ATOM 1571 C C . THR B 1 40 ? 9.945 1.54 -11.922 1 96.5 40 THR B C 1
ATOM 1573 O O . THR B 1 40 ? 9.094 2.342 -12.312 1 96.5 40 THR B O 1
ATOM 1576 N N . MET B 1 41 ? 10.797 1.734 -10.992 1 93.94 41 MET B N 1
ATOM 1577 C CA . MET B 1 41 ? 10.977 3.018 -10.32 1 93.94 41 MET B CA 1
ATOM 1578 C C . MET B 1 41 ? 12.438 3.436 -10.32 1 93.94 41 MET B C 1
ATOM 1580 O O . MET B 1 41 ? 13.32 2.619 -10.594 1 93.94 41 MET B O 1
ATOM 1584 N N . PRO B 1 42 ? 12.688 4.715 -10.078 1 91.19 42 PRO B N 1
ATOM 1585 C CA . PRO B 1 42 ? 14.086 5.148 -10.023 1 91.19 42 PRO B CA 1
ATOM 1586 C C . PRO B 1 42 ? 14.867 4.457 -8.914 1 91.19 42 PRO B C 1
ATOM 1588 O O . PRO B 1 42 ? 16.094 4.363 -8.984 1 91.19 42 PRO B O 1
ATOM 1591 N N . LYS B 1 43 ? 14.273 4.031 -7.945 1 95.06 43 LYS B N 1
ATOM 1592 C CA . LYS B 1 43 ? 14.891 3.301 -6.84 1 95.06 43 LYS B CA 1
ATOM 1593 C C . LYS B 1 43 ? 14.688 1.797 -6.988 1 95.06 43 LYS B C 1
ATOM 1595 O O . LYS B 1 43 ? 13.867 1.354 -7.801 1 95.06 43 LYS B O 1
ATOM 1600 N N . PRO B 1 44 ? 15.453 1.036 -6.246 1 95.5 44 PRO B N 1
ATOM 1601 C CA . PRO B 1 44 ? 15.484 -0.404 -6.516 1 95.5 44 PRO B CA 1
ATOM 1602 C C . PRO B 1 44 ? 14.281 -1.143 -5.934 1 95.5 44 PRO B C 1
ATOM 1604 O O . PRO B 1 44 ? 14.445 -2.012 -5.07 1 95.5 44 PRO B O 1
ATOM 1607 N N . PHE B 1 45 ? 13.133 -0.878 -6.457 1 97.81 45 PHE B N 1
ATOM 1608 C CA . PHE B 1 45 ? 11.906 -1.613 -6.156 1 97.81 45 PHE B CA 1
ATOM 1609 C C 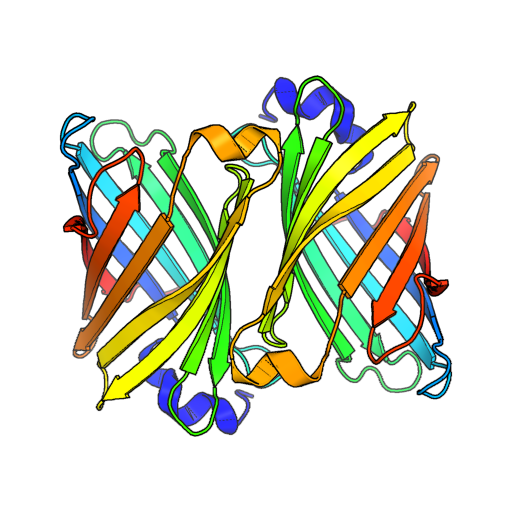. PHE B 1 45 ? 10.922 -1.53 -7.32 1 97.81 45 PHE B C 1
ATOM 1611 O O . PHE B 1 45 ? 11.078 -0.685 -8.203 1 97.81 45 PHE B O 1
ATOM 1618 N N . LEU B 1 46 ? 10.008 -2.443 -7.352 1 98.19 46 LEU B N 1
ATOM 1619 C CA . LEU B 1 46 ? 8.898 -2.383 -8.297 1 98.19 46 LEU B CA 1
ATOM 1620 C C . LEU B 1 46 ? 7.633 -1.875 -7.613 1 98.19 46 LEU B C 1
ATOM 1622 O O . LEU B 1 46 ? 7.336 -2.26 -6.48 1 98.19 46 LEU B O 1
ATOM 1626 N N . ALA B 1 47 ? 6.934 -1.03 -8.266 1 98.5 47 ALA B N 1
ATOM 1627 C CA . ALA B 1 47 ? 5.57 -0.71 -7.855 1 98.5 47 ALA B CA 1
ATOM 1628 C C . ALA B 1 47 ? 4.586 -1.771 -8.344 1 98.5 47 ALA B C 1
ATOM 1630 O O . ALA B 1 47 ? 4.727 -2.293 -9.453 1 98.5 47 ALA B O 1
ATOM 1631 N N . TYR B 1 48 ? 3.686 -2.107 -7.559 1 98.81 48 TYR B N 1
ATOM 1632 C CA . TYR B 1 48 ? 2.695 -3.145 -7.828 1 98.81 48 TYR B CA 1
ATOM 1633 C C . TYR B 1 48 ? 1.281 -2.59 -7.719 1 98.81 48 TYR B C 1
ATOM 1635 O O . TYR B 1 48 ? 0.957 -1.877 -6.766 1 98.81 48 TYR B O 1
ATOM 1643 N N . GLN B 1 49 ? 0.411 -2.854 -8.672 1 98.69 49 GLN B N 1
ATOM 1644 C CA . GLN B 1 49 ? -1.01 -2.523 -8.664 1 98.69 49 GLN B CA 1
ATOM 1645 C C . GLN B 1 49 ? -1.852 -3.695 -9.156 1 98.69 49 GLN B C 1
ATOM 1647 O O . GLN B 1 49 ? -1.465 -4.391 -10.102 1 98.69 49 GLN B O 1
ATOM 1652 N N . GLN B 1 50 ? -2.969 -3.889 -8.562 1 98.69 50 GLN B N 1
ATOM 1653 C CA . GLN B 1 50 ? -3.875 -4.973 -8.922 1 98.69 50 GLN B CA 1
ATOM 1654 C C . GLN B 1 50 ? -5.332 -4.531 -8.82 1 98.69 50 GLN B C 1
ATOM 1656 O O . GLN B 1 50 ? -5.707 -3.832 -7.875 1 98.69 50 GLN B O 1
ATOM 1661 N N . ARG B 1 51 ? -6.141 -4.934 -9.773 1 98.44 51 ARG B N 1
ATOM 1662 C CA . ARG B 1 51 ? -7.586 -4.734 -9.711 1 98.44 51 ARG B CA 1
ATOM 1663 C C . ARG B 1 51 ? -8.328 -5.918 -10.32 1 98.44 51 ARG B C 1
ATOM 1665 O O . ARG B 1 51 ? -7.848 -6.539 -11.273 1 98.44 51 ARG B O 1
ATOM 1672 N N . THR B 1 52 ? -9.484 -6.168 -9.797 1 98.56 52 THR B N 1
ATOM 1673 C CA . THR B 1 52 ? -10.352 -7.199 -10.359 1 98.56 52 THR B CA 1
ATOM 1674 C C . THR B 1 52 ? -11.766 -6.672 -10.555 1 98.56 52 THR B C 1
ATOM 1676 O O . THR B 1 52 ? -12.195 -5.758 -9.844 1 98.56 52 THR B O 1
ATOM 1679 N N . THR B 1 53 ? -12.414 -7.164 -11.477 1 98.38 53 THR B N 1
ATOM 1680 C CA . THR B 1 53 ? -13.836 -6.984 -11.711 1 98.38 53 THR B CA 1
ATOM 1681 C C . THR B 1 53 ? -14.539 -8.328 -11.852 1 98.38 53 THR B C 1
ATOM 1683 O O . THR B 1 53 ? -13.906 -9.328 -12.203 1 98.38 53 THR B O 1
ATOM 1686 N N . ARG B 1 54 ? -15.758 -8.289 -11.523 1 97.94 54 ARG B N 1
ATOM 1687 C CA . ARG B 1 54 ? -16.531 -9.5 -11.711 1 97.94 54 ARG B CA 1
ATOM 1688 C C . ARG B 1 54 ? -16.625 -9.875 -13.188 1 97.94 54 ARG B C 1
ATOM 1690 O O . ARG B 1 54 ? -16.828 -9.008 -14.039 1 97.94 54 ARG B O 1
ATOM 1697 N N . ALA B 1 55 ? -16.562 -11.125 -13.484 1 97.88 55 ALA B N 1
ATOM 1698 C CA . ALA B 1 55 ? -16.484 -11.57 -14.875 1 97.88 55 ALA B CA 1
ATOM 1699 C C . ALA B 1 55 ? -17.797 -11.359 -15.602 1 97.88 55 ALA B C 1
ATOM 1701 O O . ALA B 1 55 ? -17.812 -11.062 -16.797 1 97.88 55 ALA B O 1
ATOM 1702 N N . ASP B 1 56 ? -18.906 -11.484 -14.938 1 96.19 56 ASP B N 1
ATOM 1703 C CA . ASP B 1 56 ? -20.203 -11.523 -15.602 1 96.19 56 ASP B CA 1
ATOM 1704 C C . ASP B 1 56 ? -20.703 -10.117 -15.914 1 96.19 56 ASP B C 1
ATOM 1706 O O . ASP B 1 56 ? -21.266 -9.875 -16.984 1 96.19 56 ASP B O 1
ATOM 1710 N N . ASP B 1 57 ? -20.406 -9.117 -14.977 1 96.56 57 ASP B N 1
ATOM 1711 C CA . ASP B 1 57 ? -21.047 -7.82 -15.188 1 96.56 57 ASP B CA 1
ATOM 1712 C C . ASP B 1 57 ? -20.031 -6.688 -15.094 1 96.56 57 ASP B C 1
ATOM 1714 O O . ASP B 1 57 ? -20.391 -5.512 -15.203 1 96.56 57 ASP B O 1
ATOM 1718 N N . GLY B 1 58 ? -18.844 -7.004 -14.789 1 96.5 58 GLY B N 1
ATOM 1719 C CA . GLY B 1 58 ? -17.797 -6.004 -14.828 1 96.5 58 GLY B CA 1
ATOM 1720 C C . GLY B 1 58 ? -17.734 -5.152 -13.57 1 96.5 58 GLY B C 1
ATOM 1721 O O . GLY B 1 58 ? -16.953 -4.199 -13.5 1 96.5 58 GLY B O 1
ATOM 1722 N N . GLN B 1 59 ? -18.516 -5.477 -12.562 1 95.81 59 GLN B N 1
ATOM 1723 C CA . GLN B 1 59 ? -18.5 -4.711 -11.32 1 95.81 59 GLN B CA 1
ATOM 1724 C C . GLN B 1 59 ? -17.156 -4.844 -10.609 1 95.81 59 GLN B C 1
ATOM 1726 O O . GLN B 1 59 ? -16.594 -5.934 -10.555 1 95.81 59 GLN B O 1
ATOM 1731 N N . PRO B 1 60 ? -16.688 -3.715 -10.133 1 96.38 60 PRO B N 1
ATOM 1732 C CA . PRO B 1 60 ? -15.43 -3.801 -9.391 1 96.38 60 PRO B CA 1
ATOM 1733 C C . PRO B 1 60 ? -15.516 -4.75 -8.195 1 96.38 60 PRO B C 1
ATOM 1735 O O . PRO B 1 60 ? -16.516 -4.746 -7.469 1 96.38 60 PRO B O 1
ATOM 1738 N N . LEU B 1 61 ? -14.453 -5.551 -8 1 96.75 61 LEU B N 1
ATOM 1739 C CA . LEU B 1 61 ? -14.406 -6.5 -6.895 1 96.75 61 LEU B CA 1
ATOM 1740 C C . LEU B 1 61 ? -13.336 -6.109 -5.887 1 96.75 61 LEU B C 1
ATOM 1742 O O . LEU B 1 61 ? -13.648 -5.727 -4.754 1 96.75 61 LEU B O 1
ATOM 1746 N N . HIS B 1 62 ? -12.117 -6.227 -6.211 1 97.44 62 HIS B N 1
ATOM 1747 C CA . HIS B 1 62 ? -10.977 -6.055 -5.316 1 97.44 62 HIS B CA 1
ATOM 1748 C C . HIS B 1 62 ? -9.922 -5.148 -5.938 1 97.44 62 HIS B C 1
ATOM 1750 O O . HIS B 1 62 ? -9.828 -5.043 -7.164 1 97.44 62 HIS B O 1
ATOM 1756 N N . ALA B 1 63 ? -9.195 -4.457 -5.199 1 98.31 63 ALA B N 1
ATOM 1757 C CA . ALA B 1 63 ? -7.996 -3.717 -5.578 1 98.31 63 ALA B CA 1
ATOM 1758 C C . ALA B 1 63 ? -6.934 -3.789 -4.484 1 98.31 63 ALA B C 1
ATOM 1760 O O . ALA B 1 63 ? -7.262 -3.906 -3.301 1 98.31 63 ALA B O 1
ATOM 1761 N N . GLU B 1 64 ? -5.699 -3.693 -4.863 1 98.75 64 GLU B N 1
ATOM 1762 C CA . GLU B 1 64 ? -4.598 -3.566 -3.914 1 98.75 64 GLU B CA 1
ATOM 1763 C C . GLU B 1 64 ? -3.373 -2.938 -4.574 1 98.75 64 GLU B C 1
ATOM 1765 O O . GLU B 1 64 ? -3.293 -2.863 -5.805 1 98.75 64 GLU B O 1
ATOM 1770 N N . THR B 1 65 ? -2.496 -2.402 -3.783 1 98.88 65 THR B N 1
ATOM 1771 C CA . THR B 1 65 ? -1.268 -1.785 -4.27 1 98.88 65 THR B CA 1
ATOM 1772 C C . THR B 1 65 ? -0.105 -2.072 -3.326 1 98.88 65 THR B C 1
ATOM 1774 O O . THR B 1 65 ? -0.315 -2.457 -2.172 1 98.88 65 THR B O 1
ATOM 1777 N N . GLY B 1 66 ? 1.071 -1.936 -3.828 1 98.88 66 GLY B N 1
ATOM 1778 C CA . GLY B 1 66 ? 2.236 -2.146 -2.984 1 98.88 66 GLY B CA 1
ATOM 1779 C C . GLY B 1 66 ? 3.545 -2.084 -3.75 1 98.88 66 GLY B C 1
ATOM 1780 O O . GLY B 1 66 ? 3.664 -1.348 -4.73 1 98.88 66 GLY B O 1
ATOM 1781 N N . TYR B 1 67 ? 4.559 -2.77 -3.18 1 98.94 67 TYR B N 1
ATOM 1782 C CA . TYR B 1 67 ? 5.902 -2.764 -3.746 1 98.94 67 TYR B CA 1
ATOM 1783 C C . TYR B 1 67 ? 6.551 -4.137 -3.621 1 98.94 67 TYR B C 1
ATOM 1785 O O . TYR B 1 67 ? 6.34 -4.844 -2.635 1 98.94 67 TYR B O 1
ATOM 1793 N N . VAL B 1 68 ? 7.336 -4.473 -4.602 1 98.75 68 VAL B N 1
ATOM 1794 C CA . VAL B 1 68 ? 8.266 -5.598 -4.527 1 98.75 68 VAL B CA 1
ATOM 1795 C C . VAL B 1 68 ? 9.688 -5.086 -4.316 1 98.75 68 VAL B C 1
ATOM 1797 O O . VAL B 1 68 ? 10.18 -4.277 -5.105 1 98.75 68 VAL B O 1
ATOM 1800 N N . ARG B 1 69 ? 10.312 -5.508 -3.295 1 97.69 69 ARG B N 1
ATOM 1801 C CA . ARG B 1 69 ? 11.664 -5.039 -3.01 1 97.69 69 ARG B CA 1
ATOM 1802 C C . ARG B 1 69 ? 12.664 -6.191 -3.047 1 97.69 69 ARG B C 1
ATOM 1804 O O . ARG B 1 69 ? 12.516 -7.168 -2.305 1 97.69 69 ARG B O 1
ATOM 1811 N N . PRO B 1 70 ? 13.641 -6.047 -3.973 1 96.12 70 PRO B N 1
ATOM 1812 C CA . PRO B 1 70 ? 14.664 -7.094 -4.074 1 96.12 70 PRO B CA 1
ATOM 1813 C C . PRO B 1 70 ? 15.594 -7.129 -2.861 1 96.12 70 PRO B C 1
ATOM 1815 O O . PRO B 1 70 ? 16.156 -6.105 -2.482 1 96.12 70 PRO B O 1
ATOM 1818 N N . VAL B 1 71 ? 15.641 -8.32 -2.193 1 94.06 71 VAL B N 1
ATOM 1819 C CA . VAL B 1 71 ? 16.594 -8.531 -1.114 1 94.06 71 VAL B CA 1
ATOM 1820 C C . VAL B 1 71 ? 17.391 -9.812 -1.36 1 94.06 71 VAL B C 1
ATOM 1822 O O . VAL B 1 71 ? 17.062 -10.578 -2.275 1 94.06 71 VAL B O 1
ATOM 1825 N N . GLN B 1 72 ? 18.469 -10 -0.733 1 84.25 72 GLN B N 1
ATOM 1826 C CA . GLN B 1 72 ? 19.422 -11.078 -0.989 1 84.25 72 GLN B CA 1
ATOM 1827 C C . GLN B 1 72 ? 18.734 -12.438 -0.958 1 84.25 72 GLN B C 1
ATOM 1829 O O . GLN B 1 72 ? 18.938 -13.266 -1.853 1 84.25 72 GLN B O 1
ATOM 1834 N N . ASP B 1 73 ? 17.938 -12.875 -0.073 1 80.44 73 ASP B N 1
ATOM 1835 C CA . ASP B 1 73 ? 17.375 -14.211 0.113 1 80.44 73 ASP B CA 1
ATOM 1836 C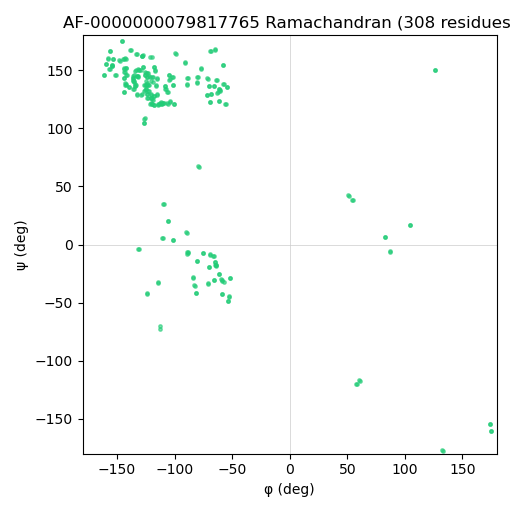 C . ASP B 1 73 ? 16.047 -14.359 -0.635 1 80.44 73 ASP B C 1
ATOM 1838 O O . ASP B 1 73 ? 15.391 -15.398 -0.545 1 80.44 73 ASP B O 1
ATOM 1842 N N . GLY B 1 74 ? 15.641 -13.438 -1.507 1 90.94 74 GLY B N 1
ATOM 1843 C CA . GLY B 1 74 ? 14.375 -13.422 -2.217 1 90.94 74 GLY B CA 1
ATOM 1844 C C . GLY B 1 74 ? 13.609 -12.125 -2.045 1 90.94 74 GLY B C 1
ATOM 1845 O O . GLY B 1 74 ? 13.758 -11.438 -1.028 1 90.94 74 GLY B O 1
ATOM 1846 N N . PRO B 1 75 ? 12.828 -11.82 -3.104 1 97.75 75 PRO B N 1
ATOM 1847 C CA . PRO B 1 75 ? 12.172 -10.516 -3.033 1 97.75 75 PRO B CA 1
ATOM 1848 C C . PRO B 1 75 ? 11.07 -10.461 -1.972 1 97.75 75 PRO B C 1
ATOM 1850 O O . PRO B 1 75 ? 10.336 -11.438 -1.793 1 97.75 75 PRO B O 1
ATOM 1853 N N . GLU B 1 76 ? 10.984 -9.414 -1.189 1 98.75 76 GLU B N 1
ATOM 1854 C CA . GLU B 1 76 ? 9.898 -9.172 -0.246 1 98.75 76 GLU B CA 1
ATOM 1855 C C . GLU B 1 76 ? 8.773 -8.359 -0.89 1 98.75 76 GLU B C 1
ATOM 1857 O O . GLU B 1 76 ? 8.984 -7.723 -1.927 1 98.75 76 GLU B O 1
ATOM 1862 N N . LEU B 1 77 ? 7.637 -8.484 -0.35 1 98.88 77 LEU B N 1
ATOM 1863 C CA . LEU B 1 77 ? 6.434 -7.852 -0.881 1 98.88 77 LEU B CA 1
ATOM 1864 C C . LEU B 1 77 ? 5.648 -7.16 0.228 1 98.88 77 LEU B C 1
ATOM 1866 O O . LEU B 1 77 ? 5.453 -7.73 1.304 1 98.88 77 LEU B O 1
ATOM 1870 N N . VAL B 1 78 ? 5.289 -5.914 0.048 1 98.94 78 VAL B N 1
ATOM 1871 C CA . VAL B 1 78 ? 4.352 -5.227 0.931 1 98.94 78 VAL B CA 1
ATOM 1872 C C . VAL B 1 78 ? 3.094 -4.848 0.155 1 98.94 78 VAL B C 1
ATOM 1874 O O . VAL B 1 78 ? 3.174 -4.387 -0.986 1 98.94 78 VAL B O 1
ATOM 1877 N N . ILE B 1 79 ? 1.955 -5.055 0.778 1 98.88 79 ILE B N 1
ATOM 1878 C CA . ILE B 1 79 ? 0.666 -4.824 0.138 1 98.88 79 ILE B CA 1
ATOM 1879 C C . ILE B 1 79 ? -0.239 -4.023 1.072 1 98.88 79 ILE B C 1
ATOM 1881 O O . ILE B 1 79 ? -0.254 -4.258 2.283 1 98.88 79 ILE B O 1
ATOM 1885 N N . CYS B 1 80 ? -1.066 -3.143 0.44 1 98.62 80 CYS B N 1
ATOM 1886 C CA . CYS B 1 80 ? -2.197 -2.506 1.106 1 98.62 80 CYS B CA 1
ATOM 1887 C C . CYS B 1 80 ? -3.492 -2.76 0.345 1 98.62 80 CYS B C 1
ATOM 1889 O O . CYS B 1 80 ? -3.516 -2.699 -0.886 1 98.62 80 CYS B O 1
ATOM 1891 N N . GLN B 1 81 ? -4.508 -2.988 1.078 1 98.75 81 GLN B N 1
ATOM 1892 C CA . GLN B 1 81 ? -5.848 -3.164 0.528 1 98.75 81 GLN B CA 1
ATOM 1893 C C . GLN B 1 81 ? -6.809 -2.117 1.081 1 98.75 81 GLN B C 1
ATOM 1895 O O . GLN B 1 81 ? -6.773 -1.8 2.271 1 98.75 81 GLN B O 1
ATOM 1900 N N . PRO B 1 82 ? -7.699 -1.6 0.221 1 98.25 82 PRO B N 1
ATOM 1901 C CA . PRO B 1 82 ? -8.625 -0.568 0.695 1 98.25 82 PRO B CA 1
ATOM 1902 C C . PRO B 1 82 ? -9.617 -1.096 1.731 1 98.25 82 PRO B C 1
ATOM 1904 O O . PRO B 1 82 ? -10.297 -0.311 2.395 1 98.25 82 PRO B O 1
ATOM 1907 N N . THR B 1 83 ? -9.68 -2.387 1.929 1 97.56 83 THR B N 1
ATOM 1908 C CA . THR B 1 83 ? -10.547 -2.979 2.947 1 97.56 83 THR B CA 1
ATOM 1909 C C . THR B 1 83 ? -9.953 -2.777 4.34 1 97.56 83 THR B C 1
ATOM 1911 O O . THR B 1 83 ? -10.586 -3.109 5.344 1 97.56 83 THR B O 1
ATOM 1914 N N . GLY B 1 84 ? -8.766 -2.27 4.43 1 98.56 84 GLY B N 1
ATOM 1915 C CA . GLY B 1 84 ? -8.148 -1.979 5.711 1 98.56 84 GLY B CA 1
ATOM 1916 C C . GLY B 1 84 ? -7.086 -2.986 6.102 1 98.56 84 GLY B C 1
ATOM 1917 O O . GLY B 1 84 ? -6.703 -3.07 7.273 1 98.56 84 GLY B O 1
ATOM 1918 N N . ILE B 1 85 ? -6.582 -3.785 5.176 1 98.81 85 ILE B N 1
ATOM 1919 C CA . ILE B 1 85 ? -5.594 -4.824 5.441 1 98.81 85 ILE B CA 1
ATOM 1920 C C . ILE B 1 85 ? -4.238 -4.41 4.879 1 98.81 85 ILE B C 1
ATOM 1922 O O . ILE B 1 85 ? -4.156 -3.881 3.768 1 98.81 85 ILE B O 1
ATOM 1926 N N . VAL B 1 86 ? -3.205 -4.621 5.633 1 98.88 86 VAL B N 1
ATOM 1927 C CA . VAL B 1 86 ? -1.829 -4.445 5.18 1 98.88 86 VAL B CA 1
ATOM 1928 C C . VAL B 1 86 ? -1.042 -5.734 5.395 1 98.88 86 VAL B C 1
ATOM 1930 O O . VAL B 1 86 ? -1.25 -6.438 6.387 1 98.88 86 VAL B O 1
ATOM 1933 N N . GLU B 1 87 ? -0.143 -6.016 4.465 1 98.94 87 GLU B N 1
ATOM 1934 C CA . GLU B 1 87 ? 0.594 -7.277 4.477 1 98.94 87 GLU B CA 1
ATOM 1935 C C . GLU B 1 87 ? 2.082 -7.047 4.23 1 98.94 87 GLU B C 1
ATOM 1937 O O . GLU B 1 87 ? 2.459 -6.25 3.371 1 98.94 87 GLU B O 1
ATOM 1942 N N . ALA B 1 88 ? 2.906 -7.738 4.965 1 98.94 88 ALA B N 1
ATOM 1943 C CA . ALA B 1 88 ? 4.344 -7.844 4.723 1 98.94 88 ALA B CA 1
ATOM 1944 C C . ALA B 1 88 ? 4.75 -9.297 4.477 1 98.94 88 ALA B C 1
ATOM 1946 O O . ALA B 1 88 ? 4.512 -10.164 5.312 1 98.94 88 ALA B O 1
ATOM 1947 N N . HIS B 1 89 ? 5.41 -9.555 3.357 1 98.88 89 HIS B N 1
ATOM 1948 C CA . HIS B 1 89 ? 5.688 -10.922 2.947 1 98.88 89 HIS B CA 1
ATOM 1949 C C . HIS B 1 89 ? 7.188 -11.18 2.838 1 98.88 89 HIS B C 1
ATOM 1951 O O . HIS B 1 89 ? 7.934 -10.312 2.379 1 98.88 89 HIS B O 1
ATOM 1957 N N . ARG B 1 90 ? 7.586 -12.375 3.197 1 98.31 90 ARG B N 1
ATOM 1958 C CA . ARG B 1 90 ? 8.875 -12.945 2.811 1 98.31 90 ARG B CA 1
ATOM 1959 C C . ARG B 1 90 ? 8.766 -13.688 1.479 1 98.31 90 ARG B C 1
ATOM 1961 O O . ARG B 1 90 ? 7.789 -14.398 1.238 1 98.31 90 ARG B O 1
ATOM 1968 N N . GLY B 1 91 ? 9.812 -13.461 0.66 1 97.81 91 GLY B N 1
ATOM 1969 C CA . GLY B 1 91 ? 9.75 -14.102 -0.643 1 97.81 91 GLY B CA 1
ATOM 1970 C C . GLY B 1 91 ? 10.867 -15.102 -0.868 1 97.81 91 GLY B C 1
ATOM 1971 O O . GLY B 1 91 ? 11.961 -14.953 -0.325 1 97.81 91 GLY B O 1
ATOM 1972 N N . ARG B 1 92 ? 10.578 -16.094 -1.641 1 96.81 92 ARG B N 1
ATOM 1973 C CA . ARG B 1 92 ? 11.547 -17.031 -2.211 1 96.81 92 ARG B CA 1
ATOM 1974 C C . ARG B 1 92 ? 11.453 -17.062 -3.732 1 96.81 92 ARG B C 1
ATOM 1976 O O . ARG B 1 92 ? 10.359 -17.188 -4.289 1 96.81 92 ARG B O 1
ATOM 1983 N N . LEU B 1 93 ? 12.586 -16.844 -4.332 1 95.69 93 LEU B N 1
ATOM 1984 C CA . LEU B 1 93 ? 12.641 -16.812 -5.789 1 95.69 93 LEU B CA 1
ATOM 1985 C C . LEU B 1 93 ? 13.422 -18 -6.332 1 95.69 93 LEU B C 1
ATOM 1987 O O . LEU B 1 93 ? 14.555 -18.25 -5.91 1 95.69 93 LEU B O 1
ATOM 1991 N N . GLU B 1 94 ? 12.836 -18.781 -7.148 1 92.56 94 GLU B N 1
ATOM 1992 C CA . GLU B 1 94 ? 13.484 -19.828 -7.945 1 92.56 94 GLU B CA 1
ATOM 1993 C C . GLU B 1 94 ? 13.148 -19.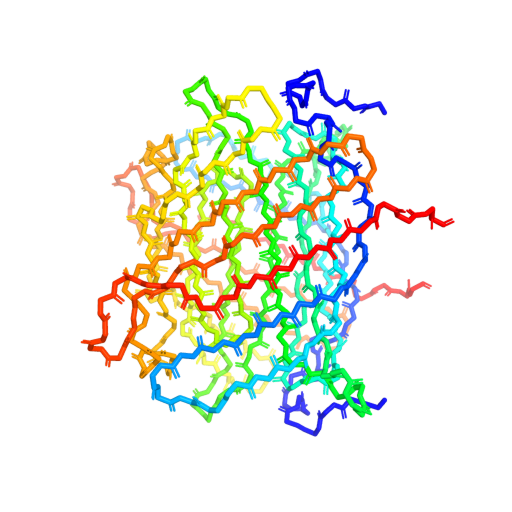672 -9.43 1 92.56 94 GLU B C 1
ATOM 1995 O O . GLU B 1 94 ? 12.023 -19.984 -9.844 1 92.56 94 GLU B O 1
ATOM 2000 N N . GLU B 1 95 ? 14.203 -19.234 -10.125 1 90.44 95 GLU B N 1
ATOM 2001 C CA . GLU B 1 95 ? 13.992 -18.938 -11.539 1 90.44 95 GLU B CA 1
ATOM 2002 C C . GLU B 1 95 ? 12.906 -17.875 -11.711 1 90.44 95 GLU B C 1
ATOM 2004 O O . GLU B 1 95 ? 13.031 -16.766 -11.211 1 90.44 95 GLU B O 1
ATOM 2009 N N . GLN B 1 96 ? 11.852 -18.25 -12.414 1 93.12 96 GLN B N 1
ATOM 2010 C CA . GLN B 1 96 ? 10.773 -17.297 -12.648 1 93.12 96 GLN B CA 1
ATOM 2011 C C . GLN B 1 96 ? 9.523 -17.672 -11.867 1 93.12 96 GLN B C 1
ATOM 2013 O O . GLN B 1 96 ? 8.406 -17.594 -12.383 1 93.12 96 GLN B O 1
ATOM 2018 N N . GLN B 1 97 ? 9.766 -18.203 -10.695 1 95.62 97 GLN B N 1
ATOM 2019 C CA . GLN B 1 97 ? 8.727 -18.516 -9.719 1 95.62 97 GLN B CA 1
ATOM 2020 C C . GLN B 1 97 ? 9.008 -17.844 -8.383 1 95.62 97 GLN B C 1
ATOM 2022 O O . GLN B 1 97 ? 10.141 -17.844 -7.898 1 95.62 97 GLN B O 1
ATOM 2027 N N . ILE B 1 98 ? 7.953 -17.234 -7.844 1 97.81 98 ILE B N 1
ATOM 2028 C CA . ILE B 1 98 ? 8.086 -16.594 -6.535 1 97.81 98 ILE B CA 1
ATOM 2029 C C . ILE B 1 98 ? 7.008 -17.125 -5.594 1 97.81 98 ILE B C 1
ATOM 2031 O O . ILE B 1 98 ? 5.844 -17.25 -5.98 1 97.81 98 ILE B O 1
ATOM 2035 N N . ILE B 1 99 ? 7.391 -17.484 -4.445 1 98.44 99 ILE B N 1
ATOM 2036 C CA . ILE B 1 99 ? 6.445 -17.734 -3.363 1 98.44 99 ILE B CA 1
ATOM 2037 C C . ILE B 1 99 ? 6.586 -16.672 -2.285 1 98.44 99 ILE B C 1
ATOM 2039 O O . ILE B 1 99 ? 7.676 -16.469 -1.737 1 98.44 99 ILE B O 1
ATOM 2043 N N . TRP B 1 100 ? 5.52 -15.969 -2.027 1 98.75 100 TRP B N 1
ATOM 2044 C CA . TRP B 1 100 ? 5.465 -15.008 -0.931 1 98.75 100 TRP B CA 1
ATOM 2045 C C . TRP B 1 100 ? 4.625 -15.547 0.223 1 98.75 100 TRP B C 1
ATOM 2047 O O . TRP B 1 100 ? 3.434 -15.805 0.061 1 98.75 100 TRP B O 1
ATOM 2057 N N . ASP B 1 101 ? 5.234 -15.656 1.364 1 98.69 101 ASP B N 1
ATOM 2058 C CA . ASP B 1 101 ? 4.535 -15.977 2.602 1 98.69 101 ASP B CA 1
ATOM 2059 C C . ASP B 1 101 ? 4.406 -14.75 3.498 1 98.69 101 ASP B C 1
ATOM 2061 O O . ASP B 1 101 ? 5.387 -14.039 3.736 1 98.69 101 ASP B O 1
ATOM 2065 N N . SER B 1 102 ? 3.174 -14.539 3.971 1 98.81 102 SER B N 1
ATOM 2066 C CA . SER B 1 102 ? 3.025 -13.414 4.887 1 98.81 102 SER B CA 1
ATOM 2067 C C . SER B 1 102 ? 3.873 -13.602 6.137 1 98.81 102 SER B C 1
ATOM 2069 O O . SER B 1 102 ? 3.826 -14.656 6.773 1 98.81 102 SER B O 1
ATOM 2071 N N . HIS B 1 103 ? 4.676 -12.68 6.359 1 98.69 103 HIS B N 1
ATOM 2072 C CA . HIS B 1 103 ? 5.391 -12.562 7.625 1 98.69 103 HIS B CA 1
ATOM 2073 C C . HIS B 1 103 ? 4.52 -11.906 8.695 1 98.69 103 HIS B C 1
ATOM 2075 O O . HIS B 1 103 ? 4.492 -12.352 9.844 1 98.69 103 HIS B O 1
ATOM 2081 N N . ARG B 1 104 ? 3.797 -10.875 8.305 1 98.69 104 ARG B N 1
ATOM 2082 C CA . ARG B 1 104 ? 2.834 -10.164 9.141 1 98.69 104 ARG B CA 1
ATOM 2083 C C . ARG B 1 104 ? 1.615 -9.734 8.328 1 98.69 104 ARG B C 1
ATOM 2085 O O . ARG B 1 104 ? 1.747 -9.305 7.18 1 98.69 104 ARG B O 1
ATOM 2092 N N . VAL B 1 105 ? 0.489 -9.898 8.883 1 98.69 105 VAL B N 1
ATOM 2093 C CA . VAL B 1 105 ? -0.76 -9.312 8.406 1 98.69 105 VAL B CA 1
ATOM 2094 C C . VAL B 1 105 ? -1.36 -8.422 9.5 1 98.69 105 VAL B C 1
ATOM 2096 O O . VAL B 1 105 ? -1.443 -8.828 10.656 1 98.69 105 VAL B O 1
ATOM 2099 N N . ALA B 1 106 ? -1.696 -7.234 9.203 1 98.44 106 ALA B N 1
ATOM 2100 C CA . ALA B 1 106 ? -2.314 -6.312 10.148 1 98.44 106 ALA B CA 1
ATOM 2101 C C . ALA B 1 106 ? -3.531 -5.625 9.531 1 98.44 106 ALA B C 1
ATOM 2103 O O . ALA B 1 106 ? -3.754 -5.711 8.32 1 98.44 106 ALA B O 1
ATOM 2104 N N . MET B 1 107 ? -4.324 -5.043 10.359 1 98.62 107 MET B N 1
ATOM 2105 C CA . MET B 1 107 ? -5.582 -4.453 9.914 1 98.62 107 MET B CA 1
ATOM 2106 C C . MET B 1 107 ? -5.898 -3.182 10.695 1 98.62 107 MET B C 1
ATOM 2108 O O . MET B 1 107 ? -5.449 -3.02 11.828 1 98.62 107 MET B O 1
ATOM 2112 N N . THR B 1 108 ? -6.617 -2.318 10.008 1 98.5 108 THR B N 1
ATOM 2113 C CA . THR B 1 108 ? -7.203 -1.203 10.742 1 98.5 108 THR B CA 1
ATOM 2114 C C . THR B 1 108 ? -8.234 -1.7 11.75 1 98.5 108 THR B C 1
ATOM 2116 O O . THR B 1 108 ? -8.68 -2.85 11.672 1 98.5 108 THR B O 1
ATOM 2119 N N . PRO B 1 109 ? -8.672 -0.831 12.664 1 97.62 109 PRO B N 1
ATOM 2120 C CA . PRO B 1 109 ? -9.578 -1.295 13.711 1 97.62 109 PRO B CA 1
ATOM 2121 C C . PRO B 1 109 ? -10.867 -1.891 13.156 1 97.62 109 PRO B C 1
ATOM 2123 O O . PRO B 1 109 ? -11.297 -2.965 13.594 1 97.62 109 PRO B O 1
ATOM 2126 N N . THR B 1 110 ? -11.477 -1.248 12.133 1 97.12 110 THR B N 1
ATOM 2127 C CA . THR B 1 110 ? -12.773 -1.719 11.656 1 97.12 110 THR B CA 1
ATOM 2128 C C . THR B 1 110 ? -12.609 -2.91 10.719 1 97.12 110 THR B C 1
ATOM 2130 O O . THR B 1 110 ? -13.578 -3.604 10.414 1 97.12 110 THR B O 1
ATOM 2133 N N . ALA B 1 111 ? -11.398 -3.143 10.258 1 97.12 111 ALA B N 1
ATOM 2134 C CA . ALA B 1 111 ? -11.148 -4.238 9.328 1 97.12 111 ALA B CA 1
ATOM 2135 C C . ALA B 1 111 ? -10.836 -5.535 10.07 1 97.12 111 ALA B C 1
ATOM 2137 O O . ALA B 1 111 ? -10.734 -6.598 9.461 1 97.12 111 ALA B O 1
ATOM 2138 N N . GLU B 1 112 ? -10.703 -5.441 11.383 1 95.62 112 GLU B N 1
ATOM 2139 C CA . GLU B 1 112 ? -10.297 -6.598 12.172 1 95.62 112 GLU B CA 1
ATOM 2140 C C . GLU B 1 112 ? -11.336 -7.711 12.094 1 95.62 112 GLU B C 1
ATOM 2142 O O . GLU B 1 112 ? -11.023 -8.875 12.336 1 95.62 112 GLU B O 1
ATOM 2147 N N . SER B 1 113 ? -12.492 -7.383 11.695 1 92.81 113 SER B N 1
ATOM 2148 C CA . SER B 1 113 ? -13.547 -8.375 11.555 1 92.81 113 SER B CA 1
ATOM 2149 C C . SER B 1 113 ? -13.266 -9.32 10.383 1 92.81 113 SER B C 1
ATOM 2151 O O . SER B 1 113 ? -13.852 -10.406 10.297 1 92.81 113 SER B O 1
ATOM 2153 N N . HIS B 1 114 ? -12.406 -8.906 9.469 1 92.44 114 HIS B N 1
ATOM 2154 C CA . HIS B 1 114 ? -12.031 -9.781 8.367 1 92.44 114 HIS B CA 1
ATOM 2155 C C . HIS B 1 114 ? -11.258 -11 8.867 1 92.44 114 HIS B C 1
ATOM 2157 O O . HIS B 1 114 ? -11.25 -12.039 8.211 1 92.44 114 HIS B O 1
ATOM 2163 N N . ARG B 1 115 ? -10.523 -10.883 9.93 1 95.12 115 ARG B N 1
ATOM 2164 C CA . ARG B 1 115 ? -9.836 -11.969 10.625 1 95.12 115 ARG B CA 1
ATOM 2165 C C . ARG B 1 115 ? -8.93 -12.734 9.672 1 95.12 115 ARG B C 1
ATOM 2167 O O . ARG B 1 115 ? -8.945 -13.969 9.648 1 95.12 115 ARG B O 1
ATOM 2174 N N . VAL B 1 116 ? -8.281 -12.008 8.766 1 97.5 116 VAL B N 1
ATOM 2175 C CA . VAL B 1 116 ? -7.258 -12.625 7.926 1 97.5 116 VAL B CA 1
ATOM 2176 C C . VAL B 1 116 ? -6.016 -12.93 8.758 1 97.5 116 VAL B C 1
ATOM 2178 O O . VAL B 1 116 ? -5.473 -12.039 9.422 1 97.5 116 VAL B O 1
ATOM 2181 N N . THR B 1 117 ? -5.504 -14.125 8.727 1 97.31 117 THR B N 1
ATOM 2182 C CA . THR B 1 117 ? -4.41 -14.516 9.609 1 97.31 117 THR B CA 1
ATOM 2183 C C . THR B 1 117 ? -3.148 -14.82 8.812 1 97.31 117 THR B C 1
ATOM 2185 O O . THR B 1 117 ? -2.035 -14.578 9.281 1 97.31 117 THR B O 1
ATOM 2188 N N . LYS B 1 118 ? -3.354 -15.336 7.633 1 98.38 118 LYS B N 1
ATOM 2189 C CA . LYS B 1 118 ? -2.217 -15.742 6.816 1 98.38 118 LYS B CA 1
ATOM 2190 C C . LYS B 1 118 ? -2.543 -15.633 5.328 1 98.38 118 LYS B C 1
ATOM 2192 O O . LYS B 1 118 ? -3.668 -15.914 4.91 1 98.38 118 LYS B O 1
ATOM 2197 N N . VAL B 1 119 ? -1.567 -15.297 4.594 1 98.81 119 VAL B N 1
ATOM 2198 C CA . VAL B 1 119 ? -1.683 -15.219 3.139 1 98.81 119 VAL B CA 1
ATOM 2199 C C . VAL B 1 119 ? -0.42 -15.781 2.49 1 98.81 119 VAL B C 1
ATOM 2201 O O . VAL B 1 119 ? 0.695 -15.477 2.918 1 98.81 119 VAL B O 1
ATOM 2204 N N . ARG B 1 120 ? -0.55 -16.562 1.495 1 98.88 120 ARG B N 1
ATOM 2205 C CA . ARG B 1 120 ? 0.537 -17.062 0.651 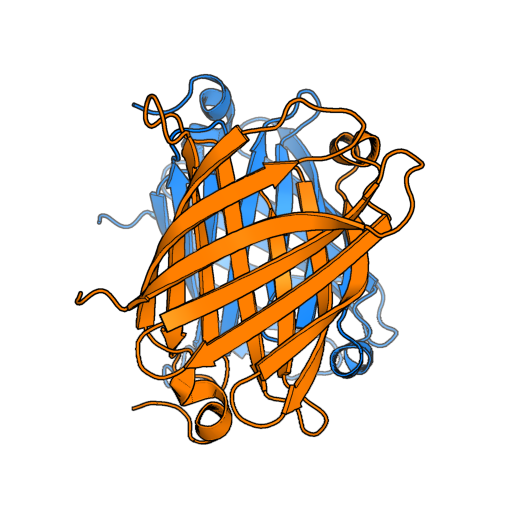1 98.88 120 ARG B CA 1
ATOM 2206 C C . ARG B 1 120 ? 0.229 -16.828 -0.825 1 98.88 120 ARG B C 1
ATOM 2208 O O . ARG B 1 120 ? -0.861 -17.156 -1.296 1 98.88 120 ARG B O 1
ATOM 2215 N N . ARG B 1 121 ? 1.113 -16.266 -1.502 1 98.81 121 ARG B N 1
ATOM 2216 C CA . ARG B 1 121 ? 1.001 -16.031 -2.939 1 98.81 121 ARG B CA 1
ATOM 2217 C C . ARG B 1 121 ? 2.066 -16.828 -3.701 1 98.81 121 ARG B C 1
ATOM 2219 O O . ARG B 1 121 ? 3.254 -16.734 -3.379 1 98.81 121 ARG B O 1
ATOM 2226 N N . GLU B 1 122 ? 1.672 -17.516 -4.641 1 98.75 122 GLU B N 1
ATOM 2227 C CA . GLU B 1 122 ? 2.57 -18.25 -5.527 1 98.75 122 GLU B CA 1
ATOM 2228 C C . GLU B 1 122 ? 2.404 -17.812 -6.977 1 98.75 122 GLU B C 1
ATOM 2230 O O . GLU B 1 122 ? 1.32 -17.938 -7.551 1 98.75 122 GLU B O 1
ATOM 2235 N N . LEU B 1 123 ? 3.443 -17.344 -7.543 1 98.44 123 LEU B N 1
ATOM 2236 C CA . LEU B 1 123 ? 3.42 -16.781 -8.891 1 98.44 123 LEU B CA 1
ATOM 2237 C C . LEU B 1 123 ? 4.465 -17.453 -9.773 1 98.44 123 LEU B C 1
ATOM 2239 O O . LEU B 1 123 ? 5.602 -17.656 -9.352 1 98.44 123 LEU B O 1
ATOM 2243 N N . ARG B 1 124 ? 4.09 -17.734 -10.945 1 98.25 124 ARG B N 1
ATOM 2244 C CA . ARG B 1 124 ? 4.988 -18.297 -11.953 1 98.25 124 ARG B CA 1
ATOM 2245 C C . ARG B 1 124 ? 4.816 -17.578 -13.297 1 98.25 124 ARG B C 1
ATOM 2247 O O . ARG B 1 124 ? 3.689 -17.344 -13.734 1 98.25 124 ARG B O 1
ATOM 2254 N N . VAL B 1 125 ? 5.922 -17.297 -13.898 1 98.06 125 VAL B N 1
ATOM 2255 C CA . VAL B 1 125 ? 5.887 -16.672 -15.219 1 98.06 125 VAL B CA 1
ATOM 2256 C C . VAL B 1 125 ? 6.598 -17.562 -16.234 1 98.06 125 VAL B C 1
ATOM 2258 O O . VAL B 1 125 ? 7.723 -18 -16 1 98.06 125 VAL B O 1
ATOM 2261 N N . GLU B 1 126 ? 5.961 -17.859 -17.219 1 97 126 GLU B N 1
ATOM 2262 C CA . GLU B 1 126 ? 6.492 -18.562 -18.375 1 97 126 GLU B CA 1
ATOM 2263 C C . GLU B 1 126 ? 6.211 -17.812 -19.672 1 97 126 GLU B C 1
ATOM 2265 O O . GLU B 1 126 ? 5.098 -17.859 -20.203 1 97 126 GLU B O 1
ATOM 2270 N N . GLY B 1 127 ? 7.324 -17.172 -20.188 1 94.75 127 GLY B N 1
ATOM 2271 C CA . GLY B 1 127 ? 7.102 -16.297 -21.344 1 94.75 127 GLY B CA 1
ATOM 2272 C C . GLY B 1 127 ? 6.148 -15.156 -21.047 1 94.75 127 GLY B C 1
ATOM 2273 O O . GLY B 1 127 ? 6.379 -14.367 -20.125 1 94.75 127 GLY B O 1
ATOM 2274 N N . ASP B 1 128 ? 5.027 -15.172 -21.75 1 97.12 128 ASP B N 1
ATOM 2275 C CA . ASP B 1 128 ? 4.062 -14.086 -21.609 1 97.12 128 ASP B CA 1
ATOM 2276 C C . ASP B 1 128 ? 2.844 -14.539 -20.812 1 97.12 128 ASP B C 1
ATOM 2278 O O . ASP B 1 128 ? 1.768 -13.945 -20.922 1 97.12 128 ASP B O 1
ATOM 2282 N N . GLU B 1 129 ? 3.059 -15.578 -20.094 1 98.62 129 GLU B N 1
ATOM 2283 C CA . GLU B 1 129 ? 1.979 -16.078 -19.25 1 98.62 129 GLU B CA 1
ATOM 2284 C C . GLU B 1 129 ? 2.361 -16.031 -17.766 1 98.62 129 GLU B C 1
ATOM 2286 O O . GLU B 1 129 ? 3.453 -16.469 -17.391 1 98.62 129 GLU B O 1
ATOM 2291 N N . LEU B 1 130 ? 1.523 -15.438 -16.969 1 98.69 130 LEU B N 1
ATOM 2292 C CA . LEU B 1 130 ? 1.644 -15.398 -15.516 1 98.69 130 LEU B CA 1
ATOM 2293 C C . LEU B 1 130 ? 0.519 -16.188 -14.852 1 98.69 130 LEU B C 1
ATOM 2295 O O . LEU B 1 130 ? -0.66 -15.914 -15.078 1 98.69 130 LEU B O 1
ATOM 2299 N N . ARG B 1 131 ? 0.84 -17.141 -14.102 1 98.81 131 ARG B N 1
ATOM 2300 C CA . ARG B 1 131 ? -0.122 -17.906 -13.312 1 98.81 131 ARG B CA 1
ATOM 2301 C C . ARG B 1 131 ? 0.124 -17.719 -11.82 1 98.81 131 ARG B C 1
ATOM 2303 O O . ARG B 1 131 ? 1.272 -17.688 -11.375 1 98.81 131 ARG B O 1
ATOM 2310 N N . TYR B 1 132 ? -0.996 -17.656 -11.102 1 98.69 132 TYR B N 1
ATOM 2311 C CA . TYR B 1 132 ? -0.762 -17.562 -9.664 1 98.69 132 TYR B CA 1
ATOM 2312 C C . TYR B 1 132 ? -1.873 -18.25 -8.883 1 98.69 132 TYR B C 1
ATOM 2314 O O . TYR B 1 132 ? -2.955 -18.5 -9.414 1 98.69 132 TYR B O 1
ATOM 2322 N N . GLU B 1 133 ? -1.522 -18.578 -7.695 1 98.81 133 GLU B N 1
ATOM 2323 C CA . GLU B 1 133 ? -2.453 -19 -6.648 1 98.81 133 GLU B CA 1
ATOM 2324 C C . GLU B 1 133 ? -2.301 -18.141 -5.398 1 98.81 133 GLU B C 1
ATOM 2326 O O . GLU B 1 133 ? -1.184 -17.797 -5.008 1 98.81 133 GLU B O 1
ATOM 2331 N N . LEU B 1 134 ? -3.406 -17.797 -4.859 1 98.88 134 LEU B N 1
ATOM 2332 C CA . LEU B 1 134 ? -3.438 -17.141 -3.559 1 98.88 134 LEU B CA 1
ATOM 2333 C C . LEU B 1 134 ? -4.109 -18.031 -2.516 1 98.88 134 LEU B C 1
ATOM 2335 O O . LEU B 1 134 ? -5.254 -18.438 -2.693 1 98.88 134 LEU B O 1
ATOM 2339 N N . HIS B 1 135 ? -3.369 -18.344 -1.486 1 98.81 135 HIS B N 1
ATOM 2340 C CA . HIS B 1 135 ? -3.885 -19.047 -0.322 1 98.81 135 HIS B CA 1
ATOM 2341 C C . HIS B 1 135 ? -4.133 -18.094 0.842 1 98.81 135 HIS B C 1
ATOM 2343 O O . HIS B 1 135 ? -3.367 -17.156 1.048 1 98.81 135 HIS B O 1
ATOM 2349 N N . MET B 1 136 ? -5.18 -18.391 1.563 1 98.5 136 MET B N 1
ATOM 2350 C CA . MET B 1 136 ? -5.57 -17.469 2.625 1 98.5 136 MET B CA 1
ATOM 2351 C C . MET B 1 136 ? -6.113 -18.219 3.834 1 98.5 136 MET B C 1
ATOM 2353 O O . MET B 1 136 ? -6.824 -19.219 3.682 1 98.5 136 MET B O 1
ATOM 2357 N N . GLY B 1 137 ? -5.641 -17.906 5 1 98.12 137 GLY B N 1
ATOM 2358 C CA . GLY B 1 137 ? -6.281 -18.266 6.258 1 98.12 137 GLY B CA 1
ATOM 2359 C C . GLY B 1 137 ? -7.059 -17.109 6.871 1 98.12 137 GLY B C 1
ATOM 2360 O O . GLY B 1 137 ? -6.484 -16.078 7.227 1 98.12 137 GLY B O 1
ATOM 2361 N N . ALA B 1 138 ? -8.336 -17.266 7.09 1 96.31 138 ALA B N 1
ATOM 2362 C CA . ALA B 1 138 ? -9.188 -16.203 7.602 1 96.31 138 ALA B CA 1
ATOM 2363 C C . ALA B 1 138 ? -10.461 -16.781 8.227 1 96.31 138 ALA B C 1
ATOM 2365 O O . ALA B 1 138 ? -10.891 -17.875 7.875 1 96.31 138 ALA B O 1
ATOM 2366 N N . VAL B 1 139 ? -11.07 -16.031 9.148 1 93.88 139 VAL B N 1
ATOM 2367 C CA . VAL B 1 139 ? -12.375 -16.297 9.758 1 93.88 139 VAL B CA 1
ATOM 2368 C C . VAL B 1 139 ? -12.414 -17.734 10.289 1 93.88 139 VAL B C 1
ATOM 2370 O O . VAL B 1 139 ? -13.359 -18.469 10.008 1 93.88 139 VAL B O 1
ATOM 2373 N N . GLY B 1 140 ? -11.352 -18.109 10.883 1 92.81 140 GLY B N 1
ATOM 2374 C CA . GLY B 1 140 ? -11.305 -19.406 11.547 1 92.81 140 GLY B CA 1
ATOM 2375 C C . GLY B 1 140 ? -10.898 -20.531 10.625 1 92.81 140 GLY B C 1
ATOM 2376 O O . GLY B 1 140 ? -10.836 -21.688 11.039 1 92.81 140 GLY B O 1
ATOM 2377 N N . GLN B 1 141 ? -10.742 -20.266 9.359 1 95.06 141 GLN B N 1
ATOM 2378 C CA . GLN B 1 141 ? -10.32 -21.281 8.406 1 95.06 141 GLN B CA 1
ATOM 2379 C C . GLN B 1 141 ? -8.797 -21.344 8.297 1 95.06 141 GLN B C 1
ATOM 2381 O O . GLN B 1 141 ? -8.125 -20.312 8.344 1 95.06 141 GLN B O 1
ATOM 2386 N N . PRO B 1 142 ? -8.242 -22.516 8.141 1 96 142 PRO B N 1
ATOM 2387 C CA . PRO B 1 142 ? -6.797 -22.641 7.918 1 96 142 PRO B CA 1
ATOM 2388 C C . PRO B 1 142 ? -6.363 -22.094 6.562 1 96 142 PRO B C 1
ATOM 2390 O O . PRO B 1 142 ? -7.207 -21.812 5.703 1 96 142 PRO B O 1
ATOM 2393 N N . LEU B 1 143 ? -5.094 -21.922 6.426 1 98.19 143 LEU B N 1
ATOM 2394 C CA . LEU B 1 143 ? -4.531 -21.516 5.141 1 98.19 143 LEU B CA 1
ATOM 2395 C C . LEU B 1 143 ? -4.93 -22.484 4.039 1 98.19 143 LEU B C 1
ATOM 2397 O O . LEU B 1 143 ? -4.621 -23.688 4.117 1 98.19 143 LEU B O 1
ATOM 2401 N N . GLN B 1 144 ? -5.613 -21.969 2.998 1 98.38 144 GLN B N 1
ATOM 2402 C CA . GLN B 1 144 ? -6.074 -22.797 1.886 1 98.38 144 GLN B CA 1
ATOM 2403 C C . GLN B 1 144 ? -6.281 -21.953 0.628 1 98.38 144 GLN B C 1
ATOM 2405 O O . GLN B 1 144 ? -6.328 -20.719 0.698 1 98.38 144 GLN B O 1
ATOM 2410 N N . LEU B 1 145 ? -6.418 -22.672 -0.469 1 98.25 145 LEU B N 1
ATOM 2411 C CA . LEU B 1 145 ? -6.539 -22 -1.757 1 98.25 145 LEU B CA 1
ATOM 2412 C C . LEU B 1 145 ? -7.766 -21.094 -1.783 1 98.25 145 LEU B C 1
ATOM 2414 O O . LEU B 1 145 ? -8.859 -21.516 -1.407 1 98.25 145 LEU B O 1
ATOM 2418 N N . HIS B 1 146 ? -7.633 -19.859 -2.227 1 98.44 146 HIS B N 1
ATOM 2419 C CA . HIS B 1 146 ? -8.719 -18.875 -2.307 1 98.44 146 HIS B CA 1
ATOM 2420 C C . HIS B 1 146 ? -8.867 -18.344 -3.725 1 98.44 146 HIS B C 1
ATOM 2422 O O . HIS B 1 146 ? -9.992 -18.156 -4.207 1 98.44 146 HIS B O 1
ATOM 2428 N N . LEU B 1 147 ? -7.801 -18.047 -4.414 1 98.81 147 LEU B N 1
ATOM 2429 C CA . LEU B 1 147 ? -7.84 -17.531 -5.777 1 98.81 147 LEU B CA 1
ATOM 2430 C C . LEU B 1 147 ? -6.844 -18.25 -6.672 1 98.81 147 LEU B C 1
ATOM 2432 O O . LEU B 1 147 ? -5.754 -18.625 -6.227 1 98.81 147 LEU B O 1
ATOM 2436 N N . ARG B 1 148 ? -7.113 -18.359 -7.871 1 98.75 148 ARG B N 1
ATOM 2437 C CA . ARG B 1 148 ? -6.227 -18.797 -8.945 1 98.75 148 ARG B CA 1
ATOM 2438 C C . ARG B 1 148 ? -6.5 -18.031 -10.227 1 98.75 148 ARG B C 1
ATOM 2440 O O . ARG B 1 148 ? -7.66 -17.781 -10.578 1 98.75 148 ARG B O 1
ATOM 2447 N N . ALA B 1 149 ? -5.492 -17.75 -10.953 1 98.88 149 ALA B N 1
ATOM 2448 C CA . ALA B 1 149 ? -5.691 -17 -12.188 1 98.88 149 ALA B CA 1
ATOM 2449 C C . ALA B 1 149 ? -4.574 -17.281 -13.188 1 98.88 149 ALA B C 1
ATOM 2451 O O . ALA B 1 149 ? -3.48 -17.703 -12.805 1 98.88 149 ALA B O 1
ATOM 2452 N N . THR B 1 150 ? -4.828 -17.141 -14.414 1 98.94 150 THR B N 1
ATOM 2453 C CA . THR B 1 150 ? -3.887 -17.109 -15.531 1 98.94 150 THR B CA 1
ATOM 2454 C C . THR B 1 150 ? -4 -15.789 -16.281 1 98.94 150 THR B C 1
ATOM 2456 O O . THR B 1 150 ? -5.078 -15.438 -16.781 1 98.94 150 THR B O 1
ATOM 2459 N N . LEU B 1 151 ? -2.938 -15.109 -16.344 1 98.88 151 LEU B N 1
ATOM 2460 C CA . LEU B 1 151 ? -2.885 -13.797 -16.969 1 98.88 151 LEU B CA 1
ATOM 2461 C C . LEU B 1 151 ? -1.87 -13.789 -18.109 1 98.88 151 LEU B C 1
ATOM 2463 O O . LEU B 1 151 ? -0.973 -14.633 -18.156 1 98.88 151 LEU B O 1
ATOM 2467 N N . HIS B 1 152 ? -2.01 -12.82 -18.969 1 98.81 152 HIS B N 1
ATOM 2468 C CA . HIS B 1 152 ? -1.098 -12.656 -20.094 1 98.81 152 HIS B CA 1
ATOM 2469 C C . HIS B 1 152 ? -0.618 -11.211 -20.203 1 98.81 152 HIS B C 1
ATOM 2471 O O . HIS B 1 152 ? -1.387 -10.281 -19.969 1 98.81 152 HIS B O 1
ATOM 2477 N N . ARG B 1 153 ? 0.606 -11.164 -20.609 1 98.31 153 ARG B N 1
ATOM 2478 C CA . ARG B 1 153 ? 1.18 -9.836 -20.797 1 98.31 153 ARG B CA 1
ATOM 2479 C C . ARG B 1 153 ? 0.424 -9.055 -21.859 1 98.31 153 ARG B C 1
ATOM 2481 O O . ARG B 1 153 ? 0.058 -9.609 -22.891 1 98.31 153 ARG B O 1
ATOM 2488 N N . VAL B 1 154 ? 0.143 -7.832 -21.516 1 97.62 154 VAL B N 1
ATOM 2489 C CA . VAL B 1 154 ? -0.568 -7.008 -22.5 1 97.62 154 VAL B CA 1
ATOM 2490 C C . VAL B 1 154 ? 0.256 -5.766 -22.828 1 97.62 154 VAL B C 1
ATOM 2492 O O . VAL B 1 154 ? 1.062 -5.312 -22 1 97.62 154 VAL B O 1
ATOM 2495 N N . GLU B 1 155 ? 0.286 -5.281 -23.938 1 83.56 155 GLU B N 1
ATOM 2496 C CA . GLU B 1 155 ? 1.003 -4.086 -24.375 1 83.56 155 GLU B CA 1
ATOM 2497 C C . GLU B 1 155 ? 0.358 -2.82 -23.812 1 83.56 155 GLU B C 1
ATOM 2499 O O . GLU B 1 155 ? -0.861 -2.766 -23.641 1 83.56 155 GLU B O 1
ATOM 2504 N N . ALA B 1 156 ? 1.16 -2.031 -23.516 1 62.22 156 ALA B N 1
ATOM 2505 C CA . ALA B 1 156 ? 0.706 -0.727 -23.047 1 62.22 156 ALA B CA 1
ATOM 2506 C C . ALA B 1 156 ? -0.097 -0.001 -24.125 1 62.22 156 ALA B C 1
ATOM 2508 O O . ALA B 1 156 ? 0.155 -0.175 -25.312 1 62.22 156 ALA B O 1
#

pLDDT: mean 96.22, std 5.2, range [60.34, 98.94]

Organism: NCBI:txid1608957